Protein AF-A0A3N5RIK6-F1 (afdb_monomer)

Foldseek 3Di:
DPDPDVVVVVVVVVPDPPPVWQWQDFQALPFDQDPDDDFLPDEAEEEEEEEFECFDDDPLFAARRDQLRFDDDPQQPDPPAAQGDDLAPVSVVVLQVLLQVVCCVVVVNSYGYDYDYDDDYDYFDHHLLQLFDFQPDSQNLSVLVVQLRRLLVVCVVVPPDQLQAHQEYEYETEGAAPTTDDVPDPSGHRGHHWYKQWQVNSCVNVVNPCPSFGAYPVRGGIYTYHYSANWHWDADVPGIDIDGAGCSLSVNLSVVSSVNDHQQADNNRSHFDPAQADSNHSNQCCPVRNPDRDD

Mean predicted aligned error: 7.01 Å

pLDDT: mean 88.04, std 16.18, range [31.45, 98.94]

Radius of gyration: 19.86 Å; Cα contacts (8 Å, |Δi|>4): 606; chains: 1; bounding box: 64×64×49 Å

Sequence (295 aa):
MFKNFYLLFFACLLTGTLSAQSFIGKINPFPEKINNSFSANDTIKILSIMVNFQADRDGATFGDGKFGSIYTGANRTDNTILDPLPHNKAYFESHLEFVKNYFAKVSNNNVHIEYFVLPDTFSVSQTMRNYSPEPNSDDFTRTANFSKEAWTIAATMNPGFNFSDYDIFTIFHAGVGRDVSLPGSLGNERDLPSVYLSDRALKEILNNNITGLPVNRNGEYNSMIIPETESREVDVIGGRVLFELSINGLLVASVASHLGLPDLFNTETGLSAIGRFGLMDGQAIFAYGGTYPPE

Solvent-accessible surface area (backbone atoms only — not comparable to full-atom values): 16136 Å² total; per-residue (Å²): 145,87,84,75,74,71,67,60,69,64,59,64,71,75,67,77,78,71,74,77,54,39,22,63,44,48,50,53,80,61,77,58,89,64,86,74,83,79,53,71,81,49,67,46,27,36,39,32,43,43,40,25,29,34,73,58,77,55,90,43,38,53,34,33,20,40,67,71,45,57,53,60,82,68,56,56,76,36,81,83,54,75,88,42,70,71,70,44,72,70,47,54,50,52,48,50,50,47,43,29,52,49,41,26,57,66,48,72,64,35,38,42,57,47,75,46,69,56,83,73,70,50,65,48,94,49,38,50,55,73,29,16,41,60,63,97,50,91,55,52,50,36,44,52,50,44,52,29,51,50,40,39,50,52,49,66,77,39,76,87,65,70,61,46,79,22,65,41,39,35,38,36,27,33,18,34,38,43,39,63,56,55,96,86,65,85,73,67,57,21,30,40,53,38,32,30,38,42,42,64,36,48,35,63,64,46,71,63,62,59,76,48,51,58,43,21,68,85,74,43,42,51,39,36,37,40,42,71,32,57,44,44,71,42,85,49,98,93,48,76,45,75,47,65,33,45,51,50,14,57,52,45,35,37,54,38,41,75,74,35,51,64,76,46,30,41,78,90,76,22,44,59,67,60,32,56,75,39,46,46,8,43,40,2,23,43,20,83,37,4,74,54,43,51,117

Nearest PDB structures (foldseek):
  4yu6-assembly2_B  TM=5.708E-01  e=2.875E-07  Bacillus cereus biovar anthracis str. CI
  4yu6-assembly1_A  TM=5.367E-01  e=9.476E-08  Bacillus cereus biovar anthracis str. CI
  4yu5-assembly2_B  TM=5.645E-01  e=1.343E-06  Bacillus cereus biovar anthracis str. CI
  8jay-assembly1_C  TM=2.972E-01  e=3.808E+00  Thermoflavifilum thermophilum

Structure (mmCIF, N/CA/C/O backbone):
data_AF-A0A3N5RIK6-F1
#
_entry.id   AF-A0A3N5RIK6-F1
#
loop_
_atom_site.group_PDB
_atom_site.id
_atom_site.type_symbol
_atom_site.label_atom_id
_atom_site.label_alt_id
_atom_site.label_comp_id
_atom_site.label_asym_id
_atom_site.label_entity_id
_atom_site.label_seq_id
_atom_site.pdbx_PDB_ins_code
_atom_site.Cartn_x
_atom_site.Cartn_y
_atom_site.Cartn_z
_atom_site.occupancy
_atom_site.B_iso_or_equiv
_atom_site.auth_seq_id
_atom_site.auth_comp_id
_atom_site.auth_asym_id
_atom_site.auth_atom_id
_atom_site.pdbx_PDB_model_num
ATOM 1 N N . MET A 1 1 ? 41.699 -43.953 -10.909 1.00 45.12 1 MET A N 1
ATOM 2 C CA . MET A 1 1 ? 41.394 -43.477 -9.543 1.00 45.12 1 MET A CA 1
ATOM 3 C C . MET A 1 1 ? 41.292 -41.945 -9.503 1.00 45.12 1 MET A C 1
ATOM 5 O O . MET A 1 1 ? 41.953 -41.336 -8.691 1.00 45.12 1 MET A O 1
ATOM 9 N N . PHE A 1 2 ? 40.480 -41.312 -10.365 1.00 42.22 2 PHE A N 1
ATOM 10 C CA . PHE A 1 2 ? 40.240 -39.852 -10.350 1.00 42.22 2 PHE A CA 1
ATOM 11 C C . PHE A 1 2 ? 38.928 -39.526 -11.089 1.00 42.22 2 PHE A C 1
ATOM 13 O O . PHE A 1 2 ? 38.942 -38.957 -12.174 1.00 42.22 2 PHE A O 1
ATOM 20 N N . LYS A 1 3 ? 37.779 -39.970 -10.560 1.00 43.72 3 LYS A N 1
ATOM 21 C CA . LYS A 1 3 ? 36.459 -39.696 -11.175 1.00 43.72 3 LYS A CA 1
ATOM 22 C C . LYS A 1 3 ? 35.433 -39.024 -10.255 1.00 43.72 3 LYS A C 1
ATOM 24 O O . LYS A 1 3 ? 34.337 -38.740 -10.711 1.00 43.72 3 LYS A O 1
ATOM 29 N N . ASN A 1 4 ? 35.804 -38.685 -9.015 1.00 47.00 4 ASN A N 1
ATOM 30 C CA . ASN A 1 4 ? 34.857 -38.179 -8.009 1.00 47.00 4 ASN A CA 1
ATOM 31 C C . ASN A 1 4 ? 35.180 -36.773 -7.465 1.00 47.00 4 ASN A C 1
ATOM 33 O O . ASN A 1 4 ? 34.658 -36.409 -6.421 1.00 47.00 4 ASN A O 1
ATOM 37 N N . PHE A 1 5 ? 36.015 -35.970 -8.138 1.00 44.44 5 PHE A N 1
ATOM 38 C CA . PHE A 1 5 ? 36.377 -34.634 -7.626 1.00 44.44 5 PHE A CA 1
ATOM 39 C C . PHE A 1 5 ? 35.614 -33.460 -8.265 1.00 44.44 5 PHE A C 1
ATOM 41 O O . PHE A 1 5 ? 35.623 -32.364 -7.720 1.00 44.44 5 PHE A O 1
ATOM 48 N N . TYR A 1 6 ? 34.892 -33.681 -9.370 1.00 42.53 6 TYR A N 1
ATOM 49 C CA . TYR A 1 6 ? 34.128 -32.614 -10.038 1.00 42.53 6 TYR A CA 1
ATOM 50 C C . TYR A 1 6 ? 32.676 -32.485 -9.558 1.00 42.53 6 TYR A C 1
ATOM 52 O O . TYR A 1 6 ? 32.047 -31.462 -9.805 1.00 42.53 6 TYR A O 1
ATOM 60 N N . LEU A 1 7 ? 32.151 -33.473 -8.822 1.00 39.34 7 LEU A N 1
ATOM 61 C CA . LEU A 1 7 ? 30.777 -33.416 -8.310 1.00 39.34 7 LEU A CA 1
ATOM 62 C C . LEU A 1 7 ? 30.639 -32.581 -7.023 1.00 39.34 7 LEU A C 1
ATOM 64 O O . LEU A 1 7 ? 29.542 -32.136 -6.709 1.00 39.34 7 LEU A O 1
ATOM 68 N N . LEU A 1 8 ? 31.738 -32.325 -6.300 1.00 38.72 8 LEU A N 1
ATOM 69 C CA . LEU A 1 8 ? 31.703 -31.497 -5.087 1.00 38.72 8 LEU A CA 1
ATOM 70 C C . LEU A 1 8 ? 31.767 -29.989 -5.371 1.00 38.72 8 LEU A C 1
ATOM 72 O O . LEU A 1 8 ? 31.332 -29.205 -4.537 1.00 38.72 8 LEU A O 1
ATOM 76 N N . PHE A 1 9 ? 32.259 -29.568 -6.541 1.00 36.16 9 PHE A N 1
ATOM 77 C CA . PHE A 1 9 ? 32.340 -28.139 -6.871 1.00 36.16 9 PHE A CA 1
ATOM 78 C C . PHE A 1 9 ? 31.002 -27.568 -7.374 1.00 36.16 9 PHE A C 1
ATOM 80 O O . PHE A 1 9 ? 30.770 -26.369 -7.276 1.00 36.16 9 PHE A O 1
ATOM 87 N N . PHE A 1 10 ? 30.090 -28.427 -7.846 1.00 36.31 10 PHE A N 1
ATOM 88 C CA . PHE A 1 10 ? 28.733 -28.033 -8.248 1.00 36.31 10 PHE A CA 1
ATOM 89 C C . PHE A 1 10 ? 27.704 -28.116 -7.107 1.00 36.31 10 PHE A C 1
ATOM 91 O O . PHE A 1 10 ? 26.664 -27.469 -7.175 1.00 36.31 10 PHE A O 1
ATOM 98 N N . ALA A 1 11 ? 28.000 -28.859 -6.035 1.00 32.75 11 ALA A N 1
ATOM 99 C CA . ALA A 1 11 ? 27.116 -28.973 -4.873 1.00 32.75 11 ALA A CA 1
ATOM 100 C C . ALA A 1 11 ? 27.236 -27.789 -3.889 1.00 32.75 11 ALA A C 1
ATOM 102 O O . ALA A 1 11 ? 26.309 -27.548 -3.124 1.00 32.75 11 ALA A O 1
ATOM 103 N N . CYS A 1 12 ? 28.325 -27.011 -3.942 1.00 31.45 12 CYS A N 1
ATOM 104 C CA . CYS A 1 12 ? 28.520 -25.826 -3.091 1.00 31.45 12 CYS A CA 1
ATOM 105 C C . CYS A 1 12 ? 27.964 -24.515 -3.678 1.00 31.45 12 CYS A C 1
ATOM 107 O O . CYS A 1 12 ? 28.045 -23.485 -3.019 1.00 31.45 12 CYS A O 1
ATOM 109 N N . LEU A 1 13 ? 27.392 -24.531 -4.889 1.00 35.34 13 LEU A N 1
ATOM 110 C CA . LEU A 1 13 ? 26.741 -23.356 -5.497 1.00 35.34 13 LEU A CA 1
ATOM 111 C C . LEU A 1 13 ? 25.207 -23.385 -5.388 1.00 35.34 13 LEU A C 1
ATOM 113 O O . LEU A 1 13 ? 24.550 -22.429 -5.783 1.00 35.34 13 LEU A O 1
ATOM 117 N N . LEU A 1 14 ? 24.632 -24.456 -4.828 1.00 34.00 14 LEU A N 1
ATOM 118 C CA . LEU A 1 14 ? 23.184 -24.597 -4.604 1.00 34.00 14 LEU A CA 1
ATOM 119 C C . LEU A 1 14 ? 22.768 -24.340 -3.146 1.00 34.00 14 LEU A C 1
ATOM 121 O O . LEU A 1 14 ? 21.593 -24.437 -2.806 1.00 34.00 14 LEU A O 1
ATOM 125 N N . THR A 1 15 ? 23.714 -23.963 -2.287 1.00 36.84 15 THR A N 1
ATOM 126 C CA . THR A 1 15 ? 23.457 -23.531 -0.911 1.00 36.84 15 THR A CA 1
ATOM 127 C C . THR A 1 15 ? 23.931 -22.094 -0.750 1.00 36.84 15 THR A C 1
ATOM 129 O O . THR A 1 15 ? 25.094 -21.853 -0.438 1.00 36.84 15 THR A O 1
ATOM 132 N N . GLY A 1 16 ? 23.030 -21.138 -0.980 1.00 36.50 16 GLY A N 1
ATOM 133 C CA . GLY A 1 16 ? 23.278 -19.732 -0.664 1.00 36.50 16 GLY A CA 1
ATOM 134 C C . GLY A 1 16 ? 23.389 -18.800 -1.865 1.00 36.50 16 GLY A C 1
ATOM 135 O O . GLY A 1 16 ? 24.365 -18.074 -1.992 1.00 36.50 16 GLY A O 1
ATOM 136 N N . THR A 1 17 ? 22.343 -18.714 -2.680 1.00 35.59 17 THR A N 1
ATOM 137 C CA . THR A 1 17 ? 21.939 -17.406 -3.210 1.00 35.59 17 THR A CA 1
ATOM 138 C C . THR A 1 17 ? 20.635 -17.008 -2.536 1.00 35.59 17 THR A C 1
ATOM 140 O O . THR A 1 17 ? 19.587 -16.845 -3.148 1.00 35.59 17 THR A O 1
ATOM 143 N N . LEU A 1 18 ? 20.719 -16.822 -1.215 1.00 39.03 18 LEU A N 1
ATOM 144 C CA . LEU A 1 18 ? 19.950 -15.754 -0.599 1.00 39.03 18 LEU A CA 1
ATOM 145 C C . LEU A 1 18 ? 20.463 -14.482 -1.280 1.00 39.03 18 LEU A C 1
ATOM 147 O O . LEU A 1 18 ? 21.456 -13.907 -0.841 1.00 39.03 18 LEU A O 1
ATOM 151 N N . SER A 1 19 ? 19.857 -14.063 -2.391 1.00 40.88 19 SER A N 1
ATOM 152 C CA . SER A 1 19 ? 19.831 -12.635 -2.673 1.00 40.88 19 SER A CA 1
ATOM 153 C C . SER A 1 19 ? 19.200 -12.043 -1.423 1.00 40.88 19 SER A C 1
ATOM 155 O O . SER A 1 19 ? 18.004 -12.222 -1.196 1.00 40.88 19 SER A O 1
ATOM 157 N N . ALA A 1 20 ? 20.036 -11.515 -0.528 1.00 44.84 20 ALA A N 1
ATOM 158 C CA . ALA A 1 20 ? 19.597 -10.823 0.663 1.00 44.84 20 ALA A CA 1
ATOM 159 C C . ALA A 1 20 ? 18.844 -9.603 0.149 1.00 44.84 20 ALA A C 1
ATOM 161 O O . ALA A 1 20 ? 19.433 -8.567 -0.138 1.00 44.84 20 ALA A O 1
ATOM 162 N N . GLN A 1 21 ? 17.552 -9.790 -0.089 1.00 52.94 21 GLN A N 1
ATOM 163 C CA . GLN A 1 21 ? 16.645 -8.722 -0.418 1.00 52.94 21 GLN A CA 1
ATOM 164 C C . GLN A 1 21 ? 16.537 -7.924 0.873 1.00 52.94 21 GLN A C 1
ATOM 166 O O . GLN A 1 21 ? 15.871 -8.333 1.824 1.00 52.94 21 GLN A O 1
ATOM 171 N N . SER A 1 22 ? 17.350 -6.877 0.973 1.00 60.09 22 SER A N 1
ATOM 172 C CA . SER A 1 22 ? 17.259 -5.940 2.076 1.00 60.09 22 SER A CA 1
ATOM 173 C C . SER A 1 22 ? 15.971 -5.162 1.880 1.00 60.09 22 SER A C 1
ATOM 175 O O . SER A 1 22 ? 15.758 -4.557 0.823 1.00 60.09 22 SER A O 1
ATOM 177 N N . PHE A 1 23 ? 15.113 -5.217 2.888 1.00 75.00 23 PHE A N 1
ATOM 178 C CA . PHE A 1 23 ? 13.969 -4.333 2.975 1.00 75.00 23 PHE A CA 1
ATOM 179 C C . PHE A 1 23 ? 14.487 -2.908 3.164 1.00 75.00 23 PHE A C 1
ATOM 181 O O . PHE A 1 23 ? 15.347 -2.687 4.011 1.00 75.00 23 PHE A O 1
ATOM 188 N N . ILE A 1 24 ? 14.036 -1.966 2.341 1.00 71.44 24 ILE A N 1
ATOM 189 C CA . ILE A 1 24 ? 14.507 -0.569 2.379 1.00 71.44 24 ILE A CA 1
ATOM 190 C C . ILE A 1 24 ? 13.528 0.315 3.171 1.00 71.44 24 ILE A C 1
ATOM 192 O O . ILE A 1 24 ? 13.911 1.368 3.678 1.00 71.44 24 ILE A O 1
ATOM 196 N N . GLY A 1 25 ? 12.267 -0.104 3.292 1.00 68.38 25 GLY A N 1
ATOM 197 C CA . GLY A 1 25 ? 11.205 0.710 3.875 1.00 68.38 25 GLY A CA 1
ATOM 198 C C . GLY A 1 25 ? 11.270 0.868 5.398 1.00 68.38 25 GLY A C 1
ATOM 199 O O . GLY A 1 25 ? 11.922 0.115 6.121 1.00 68.38 25 GLY A O 1
ATOM 200 N N . LYS A 1 26 ? 10.508 1.845 5.893 1.00 76.50 26 LYS A N 1
ATOM 201 C CA . LYS A 1 26 ? 10.050 1.924 7.285 1.00 76.50 26 LYS A CA 1
ATOM 202 C C . LYS A 1 26 ? 8.538 1.756 7.245 1.00 76.50 26 LYS A C 1
ATOM 204 O O . LYS A 1 26 ? 7.852 2.709 6.880 1.00 76.50 26 LYS A O 1
ATOM 209 N N . ILE A 1 27 ? 8.030 0.563 7.573 1.00 79.00 27 ILE A N 1
ATOM 210 C CA . ILE A 1 27 ? 6.577 0.328 7.551 1.00 79.00 27 ILE A CA 1
ATOM 211 C C . ILE A 1 27 ? 5.907 1.270 8.541 1.00 79.00 27 ILE A C 1
ATOM 213 O O . ILE A 1 27 ? 4.926 1.913 8.187 1.00 79.00 27 ILE A O 1
ATOM 217 N N . ASN A 1 28 ? 6.466 1.423 9.742 1.00 80.94 28 ASN A N 1
ATOM 218 C CA . ASN A 1 28 ? 5.976 2.384 10.718 1.00 80.94 28 ASN A CA 1
ATOM 219 C C . ASN A 1 28 ? 7.071 3.409 11.062 1.00 80.94 28 ASN A C 1
ATOM 221 O O . ASN A 1 28 ? 7.888 3.156 11.946 1.00 80.94 28 ASN A O 1
ATOM 225 N N . PRO A 1 29 ? 7.115 4.576 10.389 1.00 77.44 29 PRO A N 1
ATOM 226 C CA . PRO A 1 29 ? 8.187 5.551 10.577 1.00 77.44 29 PRO A CA 1
ATOM 227 C C . PRO A 1 29 ? 8.166 6.213 11.961 1.00 77.44 29 PRO A C 1
ATOM 229 O O . PRO A 1 29 ? 9.187 6.746 12.388 1.00 77.44 29 PRO A O 1
ATOM 232 N N . PHE A 1 30 ? 7.033 6.158 12.670 1.00 78.88 30 PHE A N 1
ATOM 233 C CA . PHE A 1 30 ? 6.863 6.715 14.015 1.00 78.88 30 PHE A CA 1
ATOM 234 C C . PHE A 1 30 ? 6.188 5.669 14.914 1.00 78.88 30 PHE A C 1
ATOM 236 O O . PHE A 1 30 ? 4.998 5.800 15.227 1.00 78.88 30 PHE A O 1
ATOM 243 N N . PRO A 1 31 ? 6.915 4.602 15.306 1.00 76.25 31 PRO A N 1
ATOM 244 C CA . PRO A 1 31 ? 6.336 3.522 16.082 1.00 76.25 31 PRO A CA 1
ATOM 245 C C . PRO A 1 31 ? 5.949 4.023 17.469 1.00 76.25 31 PRO A C 1
ATOM 247 O O . PRO A 1 31 ? 6.741 4.642 18.182 1.00 76.25 31 PRO A O 1
ATOM 250 N N . GLU A 1 32 ? 4.721 3.717 17.868 1.00 69.56 32 GLU A N 1
ATOM 251 C CA . GLU A 1 32 ? 4.203 4.060 19.181 1.00 69.56 32 GLU A CA 1
ATOM 252 C C . GLU A 1 32 ? 3.850 2.807 19.959 1.00 69.56 32 GLU A C 1
ATOM 254 O O . GLU A 1 32 ? 3.345 1.825 19.415 1.00 69.56 32 GLU A O 1
ATOM 259 N N . LYS A 1 33 ? 4.072 2.860 21.272 1.00 63.59 33 LYS A N 1
ATOM 260 C CA . LYS A 1 33 ? 3.551 1.833 22.160 1.00 63.59 33 LYS A CA 1
ATOM 261 C C . LYS A 1 33 ? 2.057 2.076 22.346 1.00 63.59 33 LYS A C 1
ATOM 263 O O . LYS A 1 33 ? 1.656 2.896 23.170 1.00 63.59 33 LYS A O 1
ATOM 268 N N . ILE A 1 34 ? 1.249 1.360 21.579 1.00 64.38 34 ILE A N 1
ATOM 269 C CA . ILE A 1 34 ? -0.205 1.421 21.693 1.00 64.38 34 ILE A CA 1
ATOM 270 C C . ILE A 1 34 ? -0.618 0.662 22.964 1.00 64.38 34 ILE A C 1
ATOM 272 O O . ILE A 1 34 ? -0.340 -0.525 23.111 1.00 64.38 34 ILE A O 1
ATOM 276 N N . ASN A 1 35 ? -1.267 1.355 23.905 1.00 55.44 35 ASN A N 1
ATOM 277 C CA . ASN A 1 35 ? -1.851 0.753 25.115 1.00 55.44 35 ASN A CA 1
ATOM 278 C C . ASN A 1 35 ? -3.352 0.457 24.924 1.00 55.44 35 ASN A C 1
ATOM 280 O O . ASN A 1 35 ? -4.128 0.549 25.875 1.00 55.44 35 ASN A O 1
ATOM 284 N N . ASN A 1 36 ? -3.778 0.148 23.698 1.00 57.19 36 ASN A N 1
ATOM 285 C CA . ASN A 1 36 ? -5.174 -0.167 23.417 1.00 57.19 36 ASN A CA 1
ATOM 286 C C . ASN A 1 36 ? -5.444 -1.614 23.824 1.00 57.19 36 ASN A C 1
ATOM 288 O O . ASN A 1 36 ? -4.792 -2.546 23.355 1.00 57.19 36 ASN A O 1
ATOM 292 N N . SER A 1 37 ? -6.418 -1.808 24.709 1.00 52.28 37 SER A N 1
ATOM 293 C CA . SER A 1 37 ? -6.987 -3.125 24.957 1.00 52.28 37 SER A CA 1
ATOM 294 C C . SER A 1 37 ? -7.974 -3.435 23.835 1.00 52.28 37 SER A C 1
ATOM 296 O O . SER A 1 37 ? -9.136 -3.041 23.925 1.00 52.28 37 SER A O 1
ATOM 298 N N . PHE A 1 38 ? -7.523 -4.111 22.780 1.00 57.69 38 PHE A N 1
ATOM 299 C CA . PHE A 1 38 ? -8.449 -4.712 21.821 1.00 57.69 38 PHE A CA 1
ATOM 300 C C . PHE A 1 38 ? -9.242 -5.807 22.541 1.00 57.69 38 PHE A C 1
ATOM 302 O O . PHE A 1 38 ? -8.668 -6.702 23.170 1.00 57.69 38 PHE A O 1
ATOM 309 N N . SER A 1 39 ? -10.566 -5.707 22.511 1.00 53.56 39 SER A N 1
ATOM 310 C CA . SER A 1 39 ? -11.449 -6.751 23.018 1.00 53.56 39 SER A CA 1
ATOM 311 C C . SER A 1 39 ? -11.461 -7.923 22.037 1.00 53.56 39 SER A C 1
ATOM 313 O O . SER A 1 39 ? -11.372 -7.727 20.829 1.00 53.56 39 SER A O 1
ATOM 315 N N . ALA A 1 40 ? -11.655 -9.149 22.531 1.00 50.81 40 ALA A N 1
ATOM 316 C CA . ALA A 1 40 ? -11.757 -10.357 21.698 1.00 50.81 40 ALA A CA 1
ATOM 317 C C . ALA A 1 40 ? -12.927 -10.335 20.682 1.00 50.81 40 ALA A C 1
ATOM 319 O O . ALA A 1 40 ? -13.039 -11.229 19.850 1.00 50.81 40 ALA A O 1
ATOM 320 N N . ASN A 1 41 ? -13.800 -9.322 20.755 1.00 54.72 41 ASN A N 1
ATOM 321 C CA . ASN A 1 41 ? -14.926 -9.105 19.846 1.00 54.72 41 ASN A CA 1
ATOM 322 C C . ASN A 1 41 ? -14.750 -7.881 18.926 1.00 54.72 41 ASN A C 1
ATOM 324 O O . ASN A 1 41 ? -15.690 -7.535 18.208 1.00 54.72 41 ASN A O 1
ATOM 328 N N . ASP A 1 42 ? -13.599 -7.203 18.942 1.00 73.75 42 ASP A N 1
ATOM 329 C CA . ASP A 1 42 ? -13.405 -6.019 18.106 1.00 73.75 42 ASP A CA 1
ATOM 330 C C . ASP A 1 42 ? -13.146 -6.428 16.650 1.00 73.75 42 ASP A C 1
ATOM 332 O O . ASP A 1 42 ? -12.210 -7.156 16.319 1.00 73.75 42 ASP A O 1
ATOM 336 N N . THR A 1 43 ? -14.029 -5.966 15.765 1.00 92.56 43 THR A N 1
ATOM 337 C CA . THR A 1 43 ? -13.865 -6.081 14.313 1.00 92.56 43 THR A CA 1
ATOM 338 C C . THR A 1 43 ? -13.138 -4.849 13.807 1.00 92.56 43 THR A C 1
ATOM 340 O O . THR A 1 43 ? -13.647 -3.744 13.992 1.00 92.56 43 THR A O 1
ATOM 343 N N . ILE A 1 44 ? -11.996 -5.038 13.153 1.00 95.62 44 ILE A N 1
ATOM 344 C CA . ILE A 1 44 ? -11.226 -3.984 12.493 1.00 95.62 44 ILE A CA 1
ATOM 345 C C . ILE A 1 44 ? -11.782 -3.799 11.085 1.00 95.62 44 ILE A C 1
ATOM 347 O O . ILE A 1 44 ? -11.885 -4.753 10.313 1.00 95.62 44 ILE A O 1
ATOM 351 N N . LYS A 1 45 ? -12.139 -2.567 10.744 1.00 97.94 45 LYS A N 1
ATOM 352 C CA . LYS A 1 45 ? -12.750 -2.191 9.472 1.00 97.94 45 LYS A CA 1
ATOM 353 C C . LYS A 1 45 ? -11.751 -1.423 8.620 1.00 97.94 45 LYS A C 1
ATOM 355 O O . LYS A 1 45 ? -11.336 -0.323 8.978 1.00 97.94 45 LYS A O 1
ATOM 360 N N . ILE A 1 46 ? -11.393 -1.984 7.472 1.00 98.75 46 ILE A N 1
ATOM 361 C CA . ILE A 1 46 ? -10.456 -1.385 6.518 1.00 98.75 46 ILE A CA 1
ATOM 362 C C . ILE A 1 46 ? -11.242 -0.716 5.387 1.00 98.75 46 ILE A C 1
ATOM 364 O O . ILE A 1 46 ? -11.975 -1.381 4.655 1.00 98.75 46 ILE A O 1
ATOM 368 N N . LEU A 1 47 ? -11.072 0.591 5.206 1.00 98.81 47 LEU A N 1
ATOM 369 C CA . LEU A 1 47 ? -11.545 1.313 4.024 1.00 98.81 47 LEU A CA 1
ATOM 370 C C . LEU A 1 47 ? -10.392 1.482 3.048 1.00 98.81 47 LEU A C 1
ATOM 372 O O . LEU A 1 47 ? -9.324 1.922 3.457 1.00 98.81 47 LEU A O 1
ATOM 376 N N . SER A 1 48 ? -10.605 1.199 1.767 1.00 98.88 48 SER A N 1
ATOM 377 C CA . SER A 1 48 ? -9.567 1.348 0.746 1.00 98.88 48 SER A CA 1
ATOM 378 C C . SER A 1 48 ? -10.007 2.213 -0.430 1.00 98.88 48 SER A C 1
ATOM 380 O O . SER A 1 48 ? -11.167 2.169 -0.840 1.00 98.88 48 SER A O 1
ATOM 382 N N . ILE A 1 49 ? -9.061 2.953 -1.004 1.00 98.88 49 ILE A N 1
ATOM 383 C CA . ILE A 1 49 ? -9.199 3.701 -2.263 1.00 98.88 49 ILE A CA 1
ATOM 384 C C . ILE A 1 49 ? -8.097 3.302 -3.245 1.00 98.88 49 ILE A C 1
ATOM 386 O O . ILE A 1 49 ? -7.029 2.856 -2.832 1.00 98.88 49 ILE A O 1
ATOM 390 N N . MET A 1 50 ? -8.354 3.483 -4.542 1.00 98.81 50 MET A N 1
ATOM 391 C CA . MET A 1 50 ? -7.398 3.210 -5.619 1.00 98.81 50 MET A CA 1
ATOM 392 C C . MET A 1 50 ? -6.996 4.515 -6.315 1.00 98.81 50 MET A C 1
ATOM 394 O O . MET A 1 50 ? -7.833 5.215 -6.894 1.00 98.81 50 MET A O 1
ATOM 398 N N . VAL A 1 51 ? -5.705 4.837 -6.281 1.00 98.88 51 VAL A N 1
ATOM 399 C CA . VAL A 1 51 ? -5.172 6.141 -6.683 1.00 98.88 51 VAL A CA 1
ATOM 400 C C . VAL A 1 51 ? -4.123 6.013 -7.782 1.00 98.88 51 VAL A C 1
ATOM 402 O O . VAL A 1 51 ? -3.102 5.354 -7.640 1.00 98.88 51 VAL A O 1
ATOM 405 N N . ASN A 1 52 ? -4.357 6.711 -8.884 1.00 98.81 52 ASN A N 1
ATOM 406 C CA . ASN A 1 52 ? -3.369 6.950 -9.925 1.00 98.81 52 ASN A CA 1
ATOM 407 C C . ASN A 1 52 ? -2.613 8.259 -9.662 1.00 98.81 52 ASN A C 1
ATOM 409 O O . ASN A 1 52 ? -3.095 9.156 -8.970 1.00 98.81 52 ASN A O 1
ATOM 413 N N . PHE A 1 53 ? -1.484 8.429 -10.334 1.00 98.81 53 PHE A N 1
ATOM 414 C CA . PHE A 1 53 ? -0.735 9.682 -10.400 1.00 98.81 53 PHE A CA 1
ATOM 415 C C . PHE A 1 53 ? -0.995 10.407 -11.722 1.00 98.81 53 PHE A C 1
ATOM 417 O O . PHE A 1 53 ? -1.627 9.865 -12.638 1.00 98.81 53 PHE A O 1
ATOM 424 N N . GLN A 1 54 ? -0.510 11.643 -11.857 1.00 98.38 54 GLN A N 1
ATOM 425 C CA . GLN A 1 54 ? -0.343 12.219 -13.193 1.00 98.38 54 GLN A CA 1
ATOM 426 C C . GLN A 1 54 ? 0.640 11.373 -13.994 1.00 98.38 54 GLN A C 1
ATOM 428 O O . GLN A 1 54 ? 1.660 10.946 -13.457 1.00 98.38 54 GLN A O 1
ATOM 433 N N . ALA A 1 55 ? 0.301 11.125 -15.260 1.00 97.88 55 ALA A N 1
ATO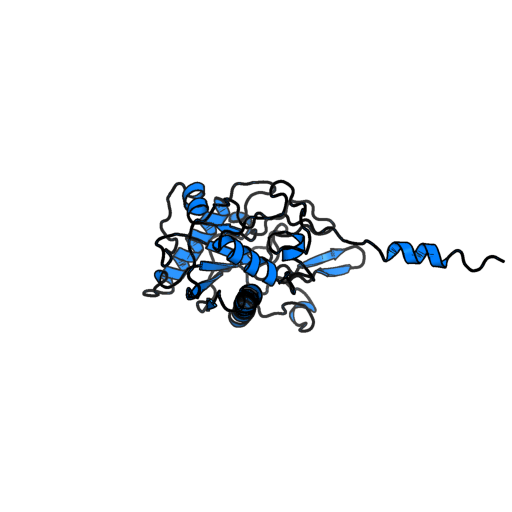M 434 C CA . ALA A 1 55 ? 1.092 10.224 -16.076 1.00 97.88 55 ALA A CA 1
ATOM 435 C C . ALA A 1 55 ? 2.431 10.851 -16.468 1.00 97.88 55 ALA A C 1
ATOM 437 O O . ALA A 1 55 ? 2.473 12.016 -16.875 1.00 97.88 55 ALA A O 1
ATOM 438 N N . ASP A 1 56 ? 3.504 10.073 -16.401 1.00 97.06 56 ASP A N 1
ATOM 439 C CA . ASP A 1 56 ? 4.825 10.481 -16.862 1.00 97.06 56 ASP A CA 1
ATOM 440 C C . ASP A 1 56 ? 5.619 9.298 -17.446 1.00 97.06 56 ASP A C 1
ATOM 442 O O . ASP A 1 56 ? 5.062 8.271 -17.834 1.00 97.06 56 ASP A O 1
ATOM 446 N N . ARG A 1 57 ? 6.919 9.508 -17.655 1.00 94.62 57 ARG A N 1
ATOM 447 C CA . ARG A 1 57 ? 7.872 8.493 -18.125 1.00 94.62 57 ARG A CA 1
ATOM 448 C C . ARG A 1 57 ? 9.179 8.618 -17.350 1.00 94.62 57 ARG A C 1
ATOM 450 O O . ARG A 1 57 ? 10.258 8.574 -17.947 1.00 94.62 57 ARG A O 1
ATOM 457 N N . ASP A 1 58 ? 9.085 8.920 -16.058 1.00 92.50 58 ASP A N 1
ATOM 458 C CA . ASP A 1 58 ? 10.270 9.113 -15.231 1.00 92.50 58 ASP A CA 1
ATOM 459 C C . ASP A 1 58 ? 10.973 7.768 -15.019 1.00 92.50 58 ASP A C 1
ATOM 461 O O . ASP A 1 58 ? 10.401 6.831 -14.477 1.00 92.50 58 ASP A O 1
ATOM 465 N N . GLY A 1 59 ? 12.229 7.665 -15.459 1.00 90.81 59 GLY A N 1
ATOM 466 C CA . GLY A 1 59 ? 13.012 6.433 -15.335 1.00 90.81 59 GLY A CA 1
ATOM 467 C C . GLY A 1 59 ? 13.409 6.082 -13.898 1.00 90.81 59 GLY A C 1
ATOM 468 O O . GLY A 1 59 ? 14.020 5.039 -13.692 1.00 90.81 59 GLY A O 1
ATOM 469 N N . ALA A 1 60 ? 13.117 6.948 -12.924 1.00 92.06 60 ALA A N 1
ATOM 470 C CA . ALA A 1 60 ? 13.298 6.664 -11.506 1.00 92.06 60 ALA A CA 1
ATOM 471 C C . ALA A 1 60 ? 12.041 6.079 -10.837 1.00 92.06 60 ALA A C 1
ATOM 473 O O . ALA A 1 60 ? 12.099 5.792 -9.647 1.00 92.06 60 ALA A O 1
ATOM 474 N N . THR A 1 61 ? 10.926 5.923 -11.554 1.00 94.12 61 THR A N 1
ATOM 475 C CA . THR A 1 61 ? 9.691 5.287 -11.060 1.00 94.12 61 THR A CA 1
ATOM 476 C C . THR A 1 61 ? 9.259 4.157 -11.990 1.00 94.12 61 THR A C 1
ATOM 478 O O . THR A 1 61 ? 9.514 4.209 -13.193 1.00 94.12 61 THR A O 1
ATOM 481 N N . PHE A 1 62 ? 8.572 3.151 -11.459 1.00 93.06 62 PHE A N 1
ATOM 482 C CA . PHE A 1 62 ? 8.012 2.047 -12.233 1.00 93.06 62 PHE A CA 1
ATOM 483 C C . PHE A 1 62 ? 6.565 2.307 -12.660 1.00 93.06 62 PHE A C 1
ATOM 485 O O . PHE A 1 62 ? 5.708 2.705 -11.869 1.00 93.06 62 PHE A O 1
ATOM 492 N N . GLY A 1 63 ? 6.286 1.997 -13.928 1.00 94.06 63 GLY A N 1
ATOM 493 C CA . GLY A 1 63 ? 5.011 2.299 -14.574 1.00 94.06 63 GLY A CA 1
ATOM 494 C C . GLY A 1 63 ? 4.949 3.737 -15.090 1.00 94.06 63 GLY A C 1
ATOM 495 O O . GLY A 1 63 ? 5.936 4.469 -15.081 1.00 94.06 63 GLY A O 1
ATOM 496 N N . ASP A 1 64 ? 3.778 4.136 -15.577 1.00 96.88 64 ASP A N 1
ATOM 497 C CA . ASP A 1 64 ? 3.518 5.498 -16.064 1.00 96.88 64 ASP A CA 1
ATOM 498 C C . ASP A 1 64 ? 2.644 6.307 -15.098 1.00 96.88 64 ASP A C 1
ATOM 500 O O . ASP A 1 64 ? 2.106 7.344 -15.471 1.00 96.88 64 ASP A O 1
ATOM 504 N N . GLY A 1 65 ? 2.460 5.819 -13.868 1.00 97.56 65 GLY A N 1
ATOM 505 C CA . GLY A 1 65 ? 1.567 6.406 -12.873 1.00 97.56 65 GLY A CA 1
ATOM 506 C C . GLY A 1 65 ? 0.103 5.968 -12.988 1.00 97.56 65 GLY A C 1
ATOM 507 O O . GLY A 1 65 ? -0.722 6.477 -12.225 1.00 97.56 65 GLY A O 1
ATOM 508 N N . LYS A 1 66 ? -0.249 5.049 -13.901 1.00 98.00 66 LYS A N 1
ATOM 509 C CA . LYS A 1 66 ? -1.587 4.434 -13.995 1.00 98.00 66 LYS A CA 1
ATOM 510 C C . LYS A 1 66 ? -1.583 2.951 -13.622 1.00 98.00 66 LYS A C 1
ATOM 512 O O . LYS A 1 66 ? -0.623 2.247 -13.930 1.00 98.00 66 LYS A O 1
ATOM 517 N N . PHE A 1 67 ? -2.666 2.472 -13.002 1.00 97.88 67 PHE A N 1
ATOM 518 C CA . PHE A 1 67 ? -2.828 1.045 -12.702 1.00 97.88 67 PHE A CA 1
ATOM 519 C C . PHE A 1 67 ? -2.704 0.199 -13.973 1.00 97.88 67 PHE A C 1
ATOM 521 O O . PHE A 1 67 ? -3.240 0.545 -15.032 1.00 97.88 67 PHE A O 1
ATOM 528 N N . GLY A 1 68 ? -2.008 -0.926 -13.862 1.00 94.44 68 GLY A N 1
ATOM 529 C CA . GLY A 1 68 ? -1.769 -1.869 -14.948 1.00 94.44 68 GLY A CA 1
ATOM 530 C C . GLY A 1 68 ? -0.727 -1.435 -15.980 1.00 94.44 68 GLY A C 1
ATOM 531 O O . GLY A 1 68 ? -0.644 -2.042 -17.053 1.00 94.44 68 GLY A O 1
ATOM 532 N N . SER A 1 69 ? 0.069 -0.407 -15.675 1.00 95.00 69 SER A N 1
ATOM 533 C CA . SER A 1 69 ? 1.183 0.057 -16.519 1.00 95.00 69 SER A CA 1
ATOM 534 C C . SER A 1 69 ? 2.527 -0.628 -16.220 1.00 95.00 69 SER A C 1
ATOM 536 O O . SER A 1 69 ? 3.493 -0.422 -16.951 1.00 95.00 69 SER A O 1
ATOM 538 N N . ILE A 1 70 ? 2.582 -1.463 -15.179 1.00 93.81 70 ILE A N 1
ATOM 539 C CA . ILE A 1 70 ? 3.795 -2.109 -14.640 1.00 93.81 70 ILE A CA 1
ATOM 540 C C . ILE A 1 70 ? 4.399 -3.225 -15.508 1.00 93.81 70 ILE A C 1
ATOM 542 O O . ILE A 1 70 ? 5.602 -3.464 -15.439 1.00 93.81 70 ILE A O 1
ATOM 546 N N . TYR A 1 71 ? 3.592 -3.915 -16.320 1.00 94.31 71 TYR A N 1
ATOM 547 C CA . TYR A 1 71 ? 4.040 -5.051 -17.131 1.00 94.31 71 TYR A CA 1
ATOM 548 C C . TYR A 1 71 ? 4.125 -4.680 -18.610 1.00 94.31 71 TYR A C 1
ATOM 550 O O . TYR A 1 71 ? 3.310 -3.912 -19.135 1.00 94.31 71 TYR A O 1
ATOM 558 N N . THR A 1 72 ? 5.082 -5.274 -19.321 1.00 91.19 72 THR A N 1
ATOM 559 C CA . THR A 1 72 ? 5.284 -5.080 -20.759 1.00 91.19 72 THR A CA 1
ATOM 560 C C . THR A 1 72 ? 5.279 -6.412 -21.513 1.00 91.19 72 THR A C 1
ATOM 562 O O . THR A 1 72 ? 5.333 -7.494 -20.933 1.00 91.19 72 THR A O 1
ATOM 565 N N . GLY A 1 73 ? 5.140 -6.355 -22.842 1.00 91.75 73 GLY A N 1
ATOM 566 C CA . GLY A 1 73 ? 5.211 -7.547 -23.694 1.00 91.75 73 GLY A CA 1
ATOM 567 C C . GLY A 1 73 ? 4.250 -8.669 -23.277 1.00 91.75 73 GLY A C 1
ATOM 568 O O . GLY A 1 73 ? 3.055 -8.432 -23.103 1.00 91.75 73 GLY A O 1
ATOM 569 N N . ALA A 1 74 ? 4.786 -9.888 -23.146 1.00 90.12 74 ALA A N 1
ATOM 570 C CA . ALA A 1 74 ? 4.018 -11.093 -22.831 1.00 90.12 74 ALA A CA 1
ATOM 571 C C . ALA A 1 74 ? 3.403 -11.075 -21.419 1.00 90.12 74 ALA A C 1
ATOM 573 O O . ALA A 1 74 ? 2.283 -11.557 -21.249 1.00 90.12 74 ALA A O 1
ATOM 574 N N . ASN A 1 75 ? 4.067 -10.441 -20.445 1.00 92.62 75 ASN A N 1
ATOM 575 C CA . ASN A 1 75 ? 3.610 -10.389 -19.052 1.00 92.62 75 ASN A CA 1
ATOM 576 C C . ASN A 1 75 ? 2.290 -9.619 -18.888 1.00 92.62 75 ASN A C 1
ATOM 578 O O . ASN A 1 75 ? 1.548 -9.856 -17.944 1.00 92.62 75 ASN A O 1
ATOM 582 N N . ARG A 1 76 ? 1.933 -8.732 -19.832 1.00 92.25 76 ARG A N 1
ATOM 583 C CA . ARG A 1 76 ? 0.642 -8.012 -19.802 1.00 92.25 76 ARG A CA 1
ATOM 584 C C . ARG A 1 76 ? -0.575 -8.924 -19.913 1.00 92.25 76 ARG A C 1
ATOM 586 O O . ARG A 1 76 ? -1.676 -8.503 -19.565 1.00 92.25 76 ARG A O 1
ATOM 593 N N . THR A 1 77 ? -0.390 -10.114 -20.471 1.00 92.38 77 THR A N 1
ATOM 594 C CA . THR A 1 77 ? -1.456 -11.088 -20.729 1.00 92.38 77 THR A CA 1
ATOM 595 C C . THR A 1 77 ? -1.172 -12.448 -20.101 1.00 92.38 77 THR A C 1
ATOM 597 O O . THR A 1 77 ? -1.947 -13.378 -20.311 1.00 92.38 77 THR A O 1
ATOM 600 N N . ASP A 1 78 ? -0.058 -12.582 -19.382 1.00 93.31 78 ASP A N 1
ATOM 601 C CA . ASP A 1 78 ? 0.320 -13.821 -18.716 1.00 93.31 78 ASP A CA 1
ATOM 602 C C . ASP A 1 78 ? -0.483 -13.970 -17.421 1.00 93.31 78 ASP A C 1
ATOM 604 O O . ASP A 1 78 ? -0.469 -13.092 -16.563 1.00 93.31 78 ASP A O 1
ATOM 608 N N . ASN A 1 79 ? -1.218 -15.071 -17.300 1.00 92.94 79 ASN A N 1
ATOM 609 C CA . ASN A 1 79 ? -2.014 -15.399 -16.120 1.00 92.94 79 ASN A CA 1
ATOM 610 C C . ASN A 1 79 ? -1.334 -16.437 -15.213 1.00 92.94 79 ASN A C 1
ATOM 612 O O . ASN A 1 79 ? -1.969 -16.940 -14.288 1.00 92.94 79 ASN A O 1
ATOM 616 N N . THR A 1 80 ? -0.081 -16.791 -15.507 1.00 93.62 80 THR A N 1
ATOM 617 C CA . THR A 1 80 ? 0.729 -17.739 -14.732 1.00 93.62 80 THR A CA 1
ATOM 618 C C . THR A 1 80 ? 1.703 -17.054 -13.780 1.00 93.62 80 THR A C 1
ATOM 620 O O . THR A 1 80 ? 2.203 -17.710 -12.869 1.00 93.62 80 THR A O 1
ATOM 623 N N . ILE A 1 81 ? 1.929 -15.750 -13.968 1.00 94.50 81 ILE A N 1
ATOM 624 C CA . ILE A 1 81 ? 2.711 -14.916 -13.055 1.00 94.50 81 ILE A CA 1
ATOM 625 C C . ILE A 1 81 ? 1.930 -14.637 -11.771 1.00 94.50 81 ILE A C 1
ATOM 627 O O . ILE A 1 81 ? 0.695 -14.669 -11.749 1.00 94.50 81 ILE A O 1
ATOM 631 N N . LEU A 1 82 ? 2.656 -14.325 -10.708 1.00 94.12 82 LEU A N 1
ATOM 632 C CA . LEU A 1 82 ? 2.108 -13.804 -9.470 1.00 94.12 82 LEU A CA 1
ATOM 633 C C . LEU A 1 82 ? 1.408 -12.468 -9.723 1.00 94.12 82 LEU A C 1
ATOM 635 O O . LEU A 1 82 ? 1.948 -11.592 -10.398 1.00 94.12 82 LEU A O 1
ATOM 639 N N . ASP A 1 83 ? 0.215 -12.319 -9.146 1.00 95.12 83 ASP A N 1
ATOM 640 C CA . ASP A 1 83 ? -0.572 -11.089 -9.204 1.00 95.12 83 ASP A CA 1
ATOM 641 C C . ASP A 1 83 ? -0.703 -10.541 -10.652 1.00 95.12 83 ASP A C 1
ATOM 643 O O . ASP A 1 83 ? -0.222 -9.444 -10.964 1.00 95.12 83 ASP A O 1
ATOM 647 N N . PRO A 1 84 ? -1.327 -11.301 -11.582 1.00 96.50 84 PRO A N 1
ATOM 648 C CA . PRO A 1 84 ? -1.475 -10.889 -12.975 1.00 96.50 84 PRO A CA 1
ATOM 649 C C . PRO A 1 84 ? -2.506 -9.759 -13.127 1.00 96.50 84 PRO A C 1
ATOM 651 O O . PRO A 1 84 ? -3.384 -9.557 -12.286 1.00 96.50 84 PRO A O 1
ATOM 654 N N . LEU A 1 85 ? -2.442 -9.032 -14.246 1.00 96.62 85 LEU A N 1
ATOM 655 C CA . LEU A 1 85 ? -3.431 -7.999 -14.577 1.00 96.62 85 LEU A CA 1
ATOM 656 C C . LEU A 1 85 ? -4.830 -8.599 -14.829 1.00 96.62 85 LEU A C 1
ATOM 658 O O . LEU A 1 85 ? -4.937 -9.723 -15.326 1.00 96.62 85 LEU A O 1
ATOM 662 N N . PRO A 1 86 ? -5.919 -7.833 -14.603 1.00 96.44 86 PRO A N 1
ATOM 663 C CA . PRO A 1 86 ? -5.955 -6.426 -14.188 1.00 96.44 86 PRO A CA 1
ATOM 664 C C . PRO A 1 86 ? -5.890 -6.210 -12.667 1.00 96.44 86 PRO A C 1
ATOM 666 O O . PRO A 1 86 ? -6.627 -6.836 -11.909 1.00 96.44 86 PRO A O 1
ATOM 669 N N . HIS A 1 87 ? -5.115 -5.210 -12.238 1.00 96.56 87 HIS A N 1
ATOM 670 C CA . HIS A 1 87 ? -5.079 -4.724 -10.850 1.00 96.56 87 HIS A CA 1
ATOM 671 C C . HIS A 1 87 ? -6.226 -3.745 -10.591 1.00 96.56 87 HIS A C 1
ATOM 673 O O . HIS A 1 87 ? -6.082 -2.527 -10.650 1.00 96.56 87 HIS A O 1
ATOM 679 N N . ASN A 1 88 ? -7.420 -4.297 -10.402 1.00 97.25 88 ASN A N 1
ATOM 680 C CA . ASN A 1 88 ? -8.656 -3.551 -10.178 1.00 97.25 88 ASN A CA 1
ATOM 681 C C . ASN A 1 88 ? -9.205 -3.777 -8.757 1.00 97.25 88 ASN A C 1
ATOM 683 O O . ASN A 1 88 ? -8.573 -4.402 -7.911 1.00 97.25 88 ASN A O 1
ATOM 687 N N . LYS A 1 89 ? -10.430 -3.310 -8.496 1.00 98.06 89 LYS A N 1
ATOM 688 C CA . LYS A 1 89 ? -11.099 -3.506 -7.204 1.00 98.06 89 LYS A CA 1
ATOM 689 C C . LYS A 1 89 ? -11.106 -4.971 -6.736 1.00 98.06 89 LYS A C 1
ATOM 691 O O . LYS A 1 89 ? -10.792 -5.225 -5.582 1.00 98.06 89 LYS A O 1
ATOM 696 N N . ALA A 1 90 ? -11.424 -5.922 -7.618 1.00 98.12 90 ALA A N 1
ATOM 697 C CA . ALA A 1 90 ? -11.496 -7.340 -7.254 1.00 98.12 90 ALA A CA 1
ATOM 698 C C . ALA A 1 90 ? -10.118 -7.921 -6.887 1.00 98.12 90 ALA A C 1
ATOM 700 O O . ALA A 1 90 ? -10.019 -8.776 -6.007 1.00 98.12 90 ALA A O 1
ATOM 701 N N . TYR A 1 91 ? -9.057 -7.430 -7.531 1.00 98.19 91 TYR A N 1
ATOM 702 C CA . TYR A 1 91 ? -7.677 -7.762 -7.179 1.00 98.19 91 TYR A CA 1
ATOM 703 C C . TYR A 1 91 ? -7.342 -7.304 -5.750 1.00 98.19 91 TYR A C 1
ATOM 705 O O . TYR A 1 91 ? -6.956 -8.123 -4.916 1.00 98.19 91 TYR A O 1
ATOM 713 N N . PHE A 1 92 ? -7.605 -6.039 -5.409 1.00 98.69 92 PHE A N 1
ATOM 714 C CA . PHE A 1 92 ? -7.355 -5.535 -4.052 1.00 98.69 92 PHE A CA 1
ATOM 715 C C . PHE A 1 92 ? -8.263 -6.168 -2.991 1.00 98.69 92 PHE A C 1
ATOM 717 O O . PHE A 1 92 ? -7.809 -6.440 -1.882 1.00 98.69 92 PHE A O 1
ATOM 724 N N . GLU A 1 93 ? -9.523 -6.474 -3.317 1.00 98.75 93 GLU A N 1
ATOM 725 C CA . GLU A 1 93 ? -10.406 -7.235 -2.422 1.00 98.75 93 GLU A CA 1
ATOM 726 C C . GLU A 1 93 ? -9.864 -8.640 -2.137 1.00 98.75 93 GLU A C 1
ATOM 728 O O . GLU A 1 93 ? -9.976 -9.112 -1.011 1.00 98.75 93 GLU A O 1
ATOM 733 N N . SER A 1 94 ? -9.209 -9.282 -3.109 1.00 98.62 94 SER A N 1
ATOM 734 C CA . SER A 1 94 ? -8.579 -10.592 -2.902 1.00 98.62 94 SER A CA 1
ATOM 735 C C . SER A 1 94 ? -7.396 -10.512 -1.928 1.00 98.62 94 SER A C 1
ATOM 737 O O . SER A 1 94 ? -7.264 -11.366 -1.051 1.00 98.62 94 SER A O 1
ATOM 739 N N . HIS A 1 95 ? -6.581 -9.456 -2.010 1.00 98.69 95 HIS A N 1
ATOM 740 C CA . HIS A 1 95 ? -5.517 -9.200 -1.033 1.00 98.69 95 HIS A CA 1
ATOM 741 C C . HIS A 1 95 ? -6.062 -8.863 0.363 1.00 98.69 95 HIS A C 1
ATOM 743 O O . HIS A 1 95 ? -5.526 -9.319 1.372 1.00 98.69 95 HIS A O 1
ATOM 749 N N . LEU A 1 96 ? -7.156 -8.108 0.464 1.00 98.81 96 LEU A N 1
ATOM 750 C CA . LEU A 1 96 ? -7.786 -7.818 1.758 1.00 98.81 96 LEU A CA 1
ATOM 751 C C . LEU A 1 96 ? -8.486 -9.050 2.355 1.00 98.81 96 LEU A C 1
ATOM 753 O O . LEU A 1 96 ? -8.491 -9.223 3.576 1.00 98.81 96 LEU A O 1
ATOM 757 N N . GLU A 1 97 ? -9.003 -9.958 1.524 1.00 98.81 97 GLU A N 1
ATOM 758 C CA . GLU A 1 97 ? -9.473 -11.271 1.978 1.00 98.81 97 GLU A CA 1
ATOM 759 C C . GLU A 1 97 ? -8.313 -12.111 2.526 1.00 98.81 97 GLU A C 1
ATOM 761 O O . GLU A 1 97 ? -8.472 -12.777 3.551 1.00 98.81 97 GLU A O 1
ATOM 766 N N . PHE A 1 98 ? -7.124 -12.039 1.915 1.00 98.56 98 PHE A N 1
ATOM 767 C CA . PHE A 1 98 ? -5.917 -12.638 2.486 1.00 98.56 98 PHE A CA 1
ATOM 768 C C . PHE A 1 98 ? -5.607 -12.059 3.875 1.00 98.56 98 PHE A C 1
ATOM 770 O O . PHE A 1 98 ? -5.433 -12.829 4.817 1.00 98.56 98 PHE A O 1
ATOM 777 N N . VAL A 1 99 ? -5.621 -10.730 4.041 1.00 98.56 99 VAL A N 1
ATOM 778 C CA . VAL A 1 99 ? -5.407 -10.069 5.348 1.00 98.56 99 VAL A CA 1
ATOM 779 C C . VAL A 1 99 ? -6.400 -10.575 6.393 1.00 98.56 99 VAL A C 1
ATOM 781 O O . VAL A 1 99 ? -6.011 -10.947 7.501 1.00 98.56 99 VAL A O 1
ATOM 784 N N . LYS A 1 100 ? -7.685 -10.640 6.037 1.00 98.31 100 LYS A N 1
ATOM 785 C CA . LYS A 1 100 ? -8.739 -11.169 6.908 1.00 98.31 100 LYS A CA 1
ATOM 786 C C . LYS A 1 100 ? -8.461 -12.604 7.343 1.00 98.31 100 LYS A C 1
ATOM 788 O O . LYS A 1 100 ? -8.542 -12.900 8.535 1.00 98.31 100 LYS A O 1
ATOM 793 N N . ASN A 1 101 ? -8.112 -13.479 6.405 1.00 97.94 101 ASN A N 1
ATOM 794 C CA . ASN A 1 101 ? -7.814 -14.880 6.700 1.00 97.94 101 ASN A CA 1
ATOM 795 C C . ASN A 1 101 ? -6.552 -15.032 7.553 1.00 97.94 101 ASN A C 1
ATOM 797 O O . ASN A 1 101 ? -6.549 -15.827 8.493 1.00 97.94 101 ASN A O 1
ATOM 801 N N . TYR A 1 102 ? -5.519 -14.237 7.274 1.00 97.69 102 TYR A N 1
ATOM 802 C CA . TYR A 1 102 ? -4.285 -14.208 8.050 1.00 97.69 102 TYR A CA 1
ATOM 803 C C . TYR A 1 102 ? -4.568 -13.854 9.513 1.00 97.69 102 TYR A C 1
ATOM 805 O O . TYR A 1 102 ? -4.254 -14.640 10.406 1.00 97.69 102 TYR A O 1
ATOM 813 N N . PHE A 1 103 ? -5.248 -12.733 9.781 1.00 96.38 103 PHE A N 1
ATOM 814 C CA . PHE A 1 103 ? -5.541 -12.325 11.158 1.00 96.38 103 PHE A CA 1
ATOM 815 C C . PHE A 1 103 ? -6.506 -13.271 11.869 1.00 96.38 103 PHE A C 1
ATOM 817 O O . PHE A 1 103 ? -6.290 -13.561 13.046 1.00 96.38 103 PHE A O 1
ATOM 824 N N . ALA A 1 104 ? -7.502 -13.829 11.177 1.00 95.56 104 ALA A N 1
ATOM 825 C CA . ALA A 1 104 ? -8.354 -14.871 11.749 1.00 95.56 104 ALA A CA 1
ATOM 826 C C . ALA A 1 104 ? -7.532 -16.105 12.164 1.00 95.56 104 ALA A C 1
ATOM 828 O O . ALA A 1 104 ? -7.732 -16.660 13.244 1.00 95.56 104 ALA A O 1
ATOM 829 N N . LYS A 1 105 ? -6.557 -16.513 11.347 1.00 95.94 105 LYS A N 1
ATOM 830 C CA . LYS A 1 105 ? -5.692 -17.664 11.612 1.00 95.94 105 LYS A CA 1
ATOM 831 C C . LYS A 1 105 ? -4.735 -17.426 12.781 1.00 95.94 105 LYS A C 1
ATOM 833 O O . LYS A 1 105 ? -4.788 -18.180 13.754 1.00 95.94 105 LYS A O 1
ATOM 838 N N . VAL A 1 106 ? -3.899 -16.388 12.714 1.00 94.75 106 VAL A N 1
ATOM 839 C CA . VAL A 1 106 ? -2.834 -16.139 13.710 1.00 94.75 106 VAL A CA 1
ATOM 840 C C . VAL A 1 106 ? -3.388 -15.719 15.071 1.00 94.75 106 VAL A C 1
ATOM 842 O O . VAL A 1 106 ? -2.771 -15.961 16.104 1.00 94.75 106 VAL A O 1
ATOM 845 N N . SER A 1 107 ? -4.592 -15.137 15.099 1.00 92.56 107 SER A N 1
ATOM 846 C CA . SER A 1 107 ? -5.275 -14.780 16.346 1.00 92.56 107 SER A CA 1
ATOM 847 C C . SER A 1 107 ? -6.163 -15.892 16.907 1.00 92.56 107 SER A C 1
ATOM 849 O O . SER A 1 107 ? -6.769 -15.691 17.959 1.00 92.56 107 SER A O 1
ATOM 851 N N . ASN A 1 108 ? -6.283 -17.042 16.231 1.00 93.31 108 ASN A N 1
ATOM 852 C CA . ASN A 1 108 ? -7.258 -18.088 16.556 1.00 93.31 108 ASN A CA 1
ATOM 853 C C . ASN A 1 108 ? -8.706 -17.546 16.645 1.00 93.31 108 ASN A C 1
ATOM 855 O O . ASN A 1 108 ? -9.425 -17.807 17.609 1.00 93.31 108 ASN A O 1
ATOM 859 N N . ASN A 1 109 ? -9.118 -16.787 15.627 1.00 91.94 109 ASN A N 1
ATOM 860 C CA . ASN A 1 109 ? -10.413 -16.112 15.471 1.00 91.94 109 ASN A CA 1
ATOM 861 C C . ASN A 1 109 ? -10.740 -15.067 16.555 1.00 91.94 109 ASN A C 1
ATOM 863 O O . ASN A 1 109 ? -11.910 -14.817 16.826 1.00 91.94 109 ASN A O 1
ATOM 867 N N . ASN A 1 110 ? -9.731 -14.451 17.179 1.00 90.00 110 ASN A N 1
ATOM 868 C CA . ASN A 1 110 ? -9.945 -13.346 18.126 1.00 90.00 110 ASN A CA 1
ATOM 869 C C . ASN A 1 110 ? -9.859 -11.960 17.465 1.00 90.00 110 ASN A C 1
ATOM 871 O O . ASN A 1 110 ? -10.349 -10.985 18.024 1.00 90.00 110 ASN A O 1
ATOM 875 N N . VAL A 1 111 ? -9.243 -11.859 16.285 1.00 91.50 111 VAL A N 1
ATOM 876 C CA . VAL A 1 111 ? -9.180 -10.638 15.472 1.00 91.50 111 VAL A CA 1
ATOM 877 C C . VAL A 1 111 ? -10.000 -10.858 14.209 1.00 91.50 111 VAL A C 1
ATOM 879 O O . VAL A 1 111 ? -9.723 -11.773 13.432 1.00 91.50 111 VAL A O 1
ATOM 882 N N . HIS A 1 112 ? -10.999 -10.003 14.004 1.00 95.00 112 HIS A N 1
ATOM 883 C CA . HIS A 1 112 ? -11.888 -10.049 12.847 1.00 95.00 112 HIS A CA 1
ATOM 884 C C . HIS A 1 112 ? -11.622 -8.843 11.952 1.00 95.00 112 HIS A C 1
ATOM 886 O O . HIS A 1 112 ? -11.578 -7.717 12.440 1.00 95.00 112 HIS A O 1
ATOM 892 N N . ILE A 1 113 ? -11.470 -9.073 10.648 1.00 97.19 113 ILE A N 1
ATOM 893 C CA . ILE A 1 113 ? -11.299 -8.008 9.658 1.00 97.19 113 ILE A CA 1
ATOM 894 C C . ILE A 1 113 ? -12.543 -7.945 8.773 1.00 97.19 113 ILE A C 1
ATOM 896 O O . ILE A 1 113 ? -12.955 -8.947 8.185 1.00 97.19 113 ILE A O 1
ATOM 900 N N . GLU A 1 114 ? -13.100 -6.751 8.635 1.00 98.31 114 GLU A N 1
ATOM 901 C CA . GLU A 1 114 ? -14.003 -6.376 7.550 1.00 98.31 114 GLU A CA 1
ATOM 902 C C . GLU A 1 114 ? -13.278 -5.384 6.644 1.00 98.31 114 GLU A C 1
ATOM 904 O O . GLU A 1 114 ? -12.481 -4.568 7.108 1.00 98.31 114 GLU A O 1
ATOM 909 N N . TYR A 1 115 ? -13.563 -5.417 5.347 1.00 98.75 115 TYR A N 1
ATOM 910 C CA . TYR A 1 115 ? -12.977 -4.471 4.410 1.00 98.75 115 TYR A CA 1
ATOM 911 C C . TYR A 1 115 ? -14.001 -3.963 3.406 1.00 98.75 115 TYR A C 1
ATOM 913 O O . TYR A 1 115 ? -14.993 -4.622 3.094 1.00 98.75 115 TYR A O 1
ATOM 921 N N . PHE A 1 116 ? -13.735 -2.774 2.881 1.00 98.62 116 PHE A N 1
ATOM 922 C CA . PHE A 1 116 ? -14.473 -2.196 1.776 1.00 98.62 116 PHE A CA 1
ATOM 923 C C . PHE A 1 116 ? -13.526 -1.392 0.891 1.00 98.62 116 PHE A C 1
ATOM 925 O O . PHE A 1 116 ? -12.780 -0.544 1.379 1.00 98.62 116 PHE A O 1
ATOM 932 N N . VAL A 1 117 ? -13.566 -1.643 -0.415 1.00 98.62 117 VAL A N 1
ATOM 933 C CA . VAL A 1 117 ? -12.832 -0.856 -1.410 1.00 98.62 117 VAL A CA 1
ATOM 934 C C . VAL A 1 117 ? -13.839 0.045 -2.114 1.00 98.62 117 VAL A C 1
ATOM 936 O O . VAL A 1 117 ? -14.790 -0.454 -2.725 1.00 98.62 117 VAL A O 1
ATOM 939 N N . LEU A 1 118 ? -13.651 1.362 -2.021 1.00 97.94 118 LEU A N 1
ATOM 940 C CA . LEU A 1 118 ? -14.486 2.317 -2.745 1.00 97.94 118 LEU A CA 1
ATOM 941 C C . LEU A 1 118 ? -14.398 2.054 -4.258 1.00 97.94 118 LEU A C 1
ATOM 943 O O . LEU A 1 118 ? -13.340 1.655 -4.757 1.00 97.94 118 LEU A O 1
ATOM 947 N N . PRO A 1 119 ? -15.511 2.228 -4.993 1.00 89.12 119 PRO A N 1
ATOM 948 C CA . PRO A 1 119 ? -15.502 2.067 -6.437 1.00 89.12 119 PRO A CA 1
ATOM 949 C C . PRO A 1 119 ? -14.653 3.160 -7.097 1.00 89.12 119 PRO A C 1
ATOM 951 O O . PRO A 1 119 ? -14.391 4.208 -6.510 1.00 89.12 119 PRO A O 1
ATOM 954 N N . ASP A 1 120 ? -14.290 2.906 -8.352 1.00 90.50 120 ASP A N 1
ATOM 955 C CA . ASP A 1 120 ? -13.525 3.799 -9.221 1.00 90.50 120 ASP A CA 1
ATOM 956 C C . ASP A 1 120 ? -12.060 4.027 -8.827 1.00 90.50 120 ASP A C 1
ATOM 958 O O . ASP A 1 120 ? -11.596 3.771 -7.718 1.00 90.50 120 ASP A O 1
ATOM 962 N N . THR A 1 121 ? -11.306 4.510 -9.809 1.00 96.06 121 THR A N 1
ATOM 963 C CA . THR A 1 121 ? -9.941 5.001 -9.626 1.00 96.06 121 THR A CA 1
ATOM 964 C C . THR A 1 121 ? -9.916 6.476 -9.991 1.00 96.06 121 THR A C 1
ATOM 966 O O . THR A 1 121 ? -10.528 6.867 -10.988 1.00 96.06 121 THR A O 1
ATOM 969 N N . PHE A 1 122 ? -9.157 7.288 -9.268 1.00 98.31 122 PHE A N 1
ATOM 970 C CA . PHE A 1 122 ? -8.955 8.702 -9.600 1.00 98.31 122 PHE A CA 1
ATOM 971 C C . PHE A 1 122 ? -7.468 9.037 -9.660 1.00 98.31 122 PHE A C 1
ATOM 973 O O . PHE A 1 122 ? -6.636 8.161 -9.452 1.00 98.31 122 PHE A O 1
ATOM 980 N N . SER A 1 123 ? -7.117 10.267 -10.038 1.00 98.56 123 SER A N 1
ATOM 981 C CA . SER A 1 123 ? -5.719 10.712 -10.082 1.00 98.56 123 SER A CA 1
ATOM 982 C C . SER A 1 123 ? -5.480 11.862 -9.114 1.00 98.56 123 SER A C 1
ATOM 984 O O . SER A 1 123 ? -6.283 12.793 -9.070 1.00 98.56 123 SER A O 1
ATOM 986 N N . VAL A 1 124 ? -4.362 11.816 -8.394 1.00 98.81 124 VAL A N 1
ATOM 987 C CA . VAL A 1 124 ? -3.816 12.980 -7.679 1.00 98.81 124 VAL A CA 1
ATOM 988 C C . VAL A 1 124 ? -3.150 13.958 -8.657 1.00 98.81 124 VAL A C 1
ATOM 990 O O . VAL A 1 124 ? -2.956 13.650 -9.837 1.00 98.81 124 VAL A O 1
ATOM 993 N N . SER A 1 125 ? -2.846 15.166 -8.195 1.00 98.62 125 SER A N 1
ATOM 994 C CA . SER A 1 125 ? -2.425 16.306 -9.017 1.00 98.62 125 SER A CA 1
ATOM 995 C C . SER A 1 125 ? -0.971 16.265 -9.480 1.00 98.62 125 SER A C 1
ATOM 997 O O . SER A 1 125 ? -0.639 16.946 -10.450 1.00 98.62 125 SER A O 1
ATOM 999 N N . GLN A 1 126 ? -0.109 15.473 -8.840 1.00 98.69 126 GLN A N 1
ATOM 1000 C CA . GLN A 1 126 ? 1.305 15.355 -9.206 1.00 98.69 126 GLN A CA 1
ATOM 1001 C C . GLN A 1 126 ? 1.665 13.944 -9.687 1.00 98.69 126 GLN A C 1
ATOM 1003 O O . GLN A 1 126 ? 0.882 12.995 -9.597 1.00 98.69 126 GLN A O 1
ATOM 1008 N N . THR A 1 127 ? 2.870 13.816 -10.237 1.00 98.56 127 THR A N 1
ATOM 1009 C CA . THR A 1 127 ? 3.459 12.519 -10.584 1.00 98.56 127 THR A CA 1
ATOM 1010 C C . THR A 1 127 ? 3.974 11.802 -9.332 1.00 98.56 127 THR A C 1
ATOM 1012 O O . THR A 1 127 ? 4.234 12.446 -8.311 1.00 98.56 127 THR A O 1
ATOM 1015 N N . MET A 1 128 ? 4.161 10.480 -9.403 1.00 98.38 128 MET A N 1
ATOM 1016 C CA . MET A 1 128 ? 4.585 9.658 -8.258 1.00 98.38 128 MET A CA 1
ATOM 1017 C C . MET A 1 128 ? 5.861 10.187 -7.591 1.00 98.38 128 MET A C 1
ATOM 1019 O O . MET A 1 128 ? 5.897 10.385 -6.375 1.00 98.38 128 MET A O 1
ATOM 1023 N N . ARG A 1 129 ? 6.882 10.524 -8.389 1.00 97.31 129 ARG A N 1
ATOM 1024 C CA . ARG A 1 129 ? 8.163 11.056 -7.900 1.00 97.31 129 ARG A CA 1
ATOM 1025 C C . ARG A 1 129 ? 8.018 12.273 -6.988 1.00 97.31 129 ARG A C 1
ATOM 1027 O O . ARG A 1 129 ? 8.822 12.448 -6.070 1.00 97.31 129 ARG A O 1
ATOM 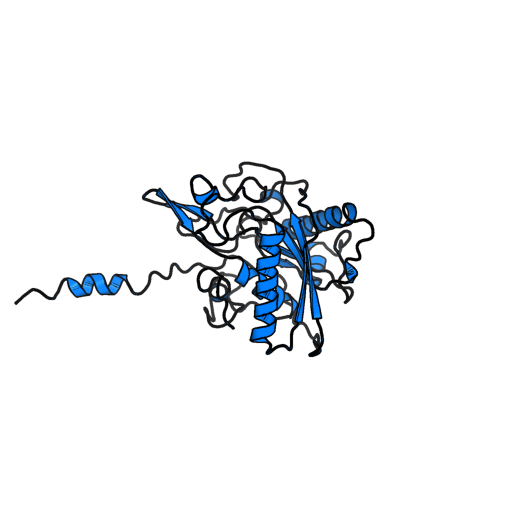1034 N N . ASN A 1 130 ? 7.029 13.126 -7.255 1.00 97.94 130 ASN A N 1
ATOM 1035 C CA . ASN A 1 130 ? 6.818 14.364 -6.507 1.00 97.94 130 ASN A CA 1
ATOM 1036 C C . ASN A 1 130 ? 6.160 14.132 -5.138 1.00 97.94 130 ASN A C 1
ATOM 1038 O O . ASN A 1 130 ? 6.344 14.961 -4.241 1.00 97.94 130 ASN A O 1
ATOM 1042 N N . TYR A 1 131 ? 5.502 12.983 -4.961 1.00 98.38 131 TYR A N 1
ATOM 1043 C CA . TYR A 1 131 ? 5.000 12.492 -3.678 1.00 98.38 131 TYR A CA 1
ATOM 1044 C C . TYR A 1 131 ? 5.984 11.572 -2.948 1.00 98.38 131 TYR A C 1
ATOM 1046 O O . TYR A 1 131 ? 5.906 11.451 -1.729 1.00 98.38 131 TYR A O 1
ATOM 1054 N N . SER A 1 132 ? 6.931 10.953 -3.656 1.00 97.00 132 SER A N 1
ATOM 1055 C CA . SER A 1 132 ? 7.963 10.126 -3.030 1.00 97.00 132 SER A CA 1
ATOM 1056 C C . SER A 1 132 ? 8.971 10.962 -2.231 1.00 97.00 132 SER A C 1
ATOM 1058 O O . SER A 1 132 ? 9.441 11.993 -2.732 1.00 97.00 132 SER A O 1
ATOM 1060 N N . PRO A 1 133 ? 9.419 10.484 -1.051 1.00 94.56 133 PRO A N 1
ATOM 1061 C CA . PRO A 1 133 ? 10.590 11.025 -0.373 1.00 94.56 133 PRO A CA 1
ATOM 1062 C C . PRO A 1 133 ? 11.822 10.969 -1.279 1.00 94.56 133 PRO A C 1
ATOM 1064 O O . PRO A 1 133 ? 11.963 10.062 -2.115 1.00 94.56 133 PRO A O 1
ATOM 1067 N N . GLU A 1 134 ? 12.734 11.920 -1.089 1.00 92.56 134 GLU A N 1
ATOM 1068 C CA . GLU A 1 134 ? 14.058 11.863 -1.710 1.00 92.56 134 GLU A CA 1
ATOM 1069 C C . GLU A 1 134 ? 14.798 10.580 -1.277 1.00 92.56 134 GLU A C 1
ATOM 1071 O O . GLU A 1 134 ? 14.554 10.078 -0.175 1.00 92.56 134 GLU A O 1
ATOM 1076 N N . PRO A 1 135 ? 15.682 10.015 -2.116 1.00 87.75 135 PRO A N 1
ATOM 1077 C CA . PRO A 1 135 ? 16.462 8.845 -1.727 1.00 87.75 135 PRO A CA 1
ATOM 1078 C C . PRO A 1 135 ? 17.277 9.110 -0.455 1.00 87.75 135 PRO A C 1
ATOM 1080 O O . PRO A 1 135 ? 17.883 10.174 -0.321 1.00 87.75 135 PRO A O 1
ATOM 1083 N N . ASN A 1 136 ? 17.306 8.141 0.465 1.00 83.31 136 ASN A N 1
ATOM 1084 C CA . ASN A 1 136 ? 17.963 8.242 1.779 1.00 83.31 136 ASN A CA 1
ATOM 1085 C C . ASN A 1 136 ? 17.430 9.370 2.687 1.00 83.31 136 ASN A C 1
ATOM 1087 O O . ASN A 1 136 ? 18.130 9.810 3.599 1.00 83.31 136 ASN A O 1
ATOM 1091 N N . SER A 1 137 ? 16.216 9.862 2.429 1.00 88.31 137 SER A N 1
ATOM 1092 C CA . SER A 1 137 ? 15.551 10.852 3.273 1.00 88.31 137 SER A CA 1
ATOM 1093 C C . SER A 1 137 ? 14.534 10.195 4.199 1.00 88.31 137 SER A C 1
ATOM 1095 O O . SER A 1 137 ? 13.704 9.408 3.750 1.00 88.31 137 SER A O 1
ATOM 1097 N N . ASP A 1 138 ? 14.539 10.621 5.460 1.00 86.06 138 ASP A N 1
ATOM 1098 C CA . ASP A 1 138 ? 13.496 10.312 6.445 1.00 86.06 138 ASP A CA 1
ATOM 1099 C C . ASP A 1 138 ? 12.352 11.347 6.442 1.00 86.06 138 ASP A C 1
ATOM 1101 O O . ASP A 1 138 ? 11.481 11.337 7.311 1.00 86.06 138 ASP A O 1
ATOM 1105 N N . ASP A 1 139 ? 12.338 12.263 5.468 1.00 93.88 139 ASP A N 1
ATOM 1106 C CA . ASP A 1 139 ? 11.264 13.242 5.298 1.00 93.88 139 ASP A CA 1
ATOM 1107 C C . ASP A 1 139 ? 10.071 12.654 4.525 1.00 93.88 139 ASP A C 1
ATOM 1109 O O . ASP A 1 139 ? 10.051 12.606 3.290 1.00 93.88 139 ASP A O 1
ATOM 1113 N N . PHE A 1 140 ? 9.037 12.269 5.271 1.00 95.94 140 PHE A N 1
ATOM 1114 C CA . PHE A 1 140 ? 7.768 11.762 4.742 1.00 95.94 140 PHE A CA 1
ATOM 1115 C C . PHE A 1 140 ? 6.744 12.863 4.415 1.00 95.94 140 PHE A C 1
ATOM 1117 O O . PHE A 1 140 ? 5.590 12.552 4.119 1.00 95.94 140 PHE A O 1
ATOM 1124 N N . THR A 1 141 ? 7.122 14.147 4.415 1.00 97.56 141 THR A N 1
ATOM 1125 C CA . THR A 1 141 ? 6.195 15.264 4.140 1.00 97.56 141 THR A CA 1
ATOM 1126 C C . THR A 1 141 ? 5.483 15.111 2.800 1.00 97.56 141 THR A C 1
ATOM 1128 O O . THR A 1 141 ? 4.276 15.343 2.704 1.00 97.56 141 THR A O 1
ATOM 1131 N N . ARG A 1 142 ? 6.193 14.686 1.751 1.00 97.81 142 ARG A N 1
ATOM 1132 C CA . ARG A 1 142 ? 5.597 14.458 0.422 1.00 97.81 142 ARG A CA 1
ATOM 1133 C C . ARG A 1 142 ? 4.576 13.314 0.447 1.00 97.81 142 ARG A C 1
ATOM 1135 O O . ARG A 1 142 ? 3.467 13.481 -0.056 1.00 97.81 142 ARG A O 1
ATOM 1142 N N . THR A 1 143 ? 4.906 12.218 1.127 1.00 98.12 143 THR A N 1
ATOM 1143 C CA . THR A 1 143 ? 4.040 11.043 1.297 1.00 98.12 143 THR A CA 1
ATOM 1144 C C . THR A 1 143 ? 2.792 11.350 2.130 1.00 98.12 143 THR A C 1
ATOM 1146 O O . THR A 1 143 ? 1.688 10.932 1.787 1.00 98.12 143 THR A O 1
ATOM 1149 N N . ALA A 1 144 ? 2.919 12.133 3.203 1.00 98.12 144 ALA A N 1
ATOM 1150 C CA . ALA A 1 144 ? 1.772 12.549 4.009 1.00 98.12 144 ALA A CA 1
ATOM 1151 C C . ALA A 1 144 ? 0.849 13.513 3.239 1.00 98.12 144 ALA A C 1
ATOM 1153 O O . ALA A 1 144 ? -0.375 13.418 3.339 1.00 98.12 144 ALA A O 1
ATOM 1154 N N . ASN A 1 145 ? 1.416 14.405 2.416 1.00 98.31 145 ASN A N 1
ATOM 1155 C CA . ASN A 1 145 ? 0.627 15.265 1.530 1.00 98.31 145 ASN A CA 1
ATOM 1156 C C . ASN A 1 145 ? -0.100 14.468 0.437 1.00 98.31 145 ASN A C 1
ATOM 1158 O O . ASN A 1 145 ? -1.245 14.796 0.131 1.00 98.31 145 ASN A O 1
ATOM 1162 N N . PHE A 1 146 ? 0.509 13.400 -0.093 1.00 98.69 146 PHE A N 1
ATOM 1163 C CA . PHE A 1 146 ? -0.177 12.453 -0.978 1.00 98.69 146 PHE A CA 1
ATOM 1164 C C . PHE A 1 146 ? -1.418 11.856 -0.311 1.00 98.69 146 PHE A C 1
ATOM 1166 O O . PHE A 1 146 ? -2.505 11.924 -0.881 1.00 98.69 146 PHE A O 1
ATOM 1173 N N . SER A 1 147 ? -1.275 11.337 0.914 1.00 98.44 147 SER A N 1
ATOM 1174 C CA . SER A 1 147 ? -2.403 10.776 1.667 1.00 98.44 147 SER A CA 1
ATOM 1175 C C . SER A 1 147 ? -3.529 11.796 1.855 1.00 98.44 147 SER A C 1
ATOM 1177 O O . SER A 1 147 ? -4.689 11.522 1.545 1.00 98.44 147 SER A O 1
ATOM 1179 N N . LYS A 1 148 ? -3.182 13.015 2.281 1.00 98.38 148 LYS A N 1
ATOM 1180 C CA . LYS A 1 148 ? -4.136 14.112 2.472 1.00 98.38 148 LYS A CA 1
ATOM 1181 C C . LYS A 1 148 ? -4.898 14.462 1.195 1.00 98.38 148 LYS A C 1
ATOM 1183 O O . LYS A 1 148 ? -6.115 14.645 1.232 1.00 98.38 148 LYS A O 1
ATOM 1188 N N . GLU A 1 149 ? -4.203 14.568 0.068 1.00 98.69 149 GLU A N 1
ATOM 1189 C CA . GLU A 1 149 ? -4.832 14.873 -1.215 1.00 98.69 149 GLU A CA 1
ATOM 1190 C C . GLU A 1 149 ? -5.737 13.733 -1.691 1.00 98.69 149 GLU A C 1
ATOM 1192 O O . GLU A 1 149 ? -6.885 13.978 -2.065 1.00 98.69 149 GLU A O 1
ATOM 1197 N N . ALA A 1 150 ? -5.251 12.494 -1.621 1.00 98.69 150 ALA A N 1
ATOM 1198 C CA . ALA A 1 150 ? -6.004 11.312 -2.016 1.00 98.69 150 ALA A CA 1
ATOM 1199 C C . ALA A 1 150 ? -7.324 11.198 -1.241 1.00 98.69 150 ALA A C 1
ATOM 1201 O O . ALA A 1 150 ? -8.387 11.052 -1.849 1.00 98.69 150 ALA A O 1
ATOM 1202 N N . TRP A 1 151 ? -7.285 11.352 0.085 1.00 98.62 151 TRP A N 1
ATOM 1203 C CA . TRP A 1 151 ? -8.494 11.314 0.910 1.00 98.62 151 TRP A CA 1
ATOM 1204 C C . TRP A 1 151 ? -9.424 12.506 0.677 1.00 98.62 151 TRP A C 1
ATOM 1206 O O . TRP A 1 151 ? -10.643 12.329 0.660 1.00 98.62 151 TRP A O 1
ATOM 1216 N N . THR A 1 152 ? -8.883 13.695 0.399 1.00 98.31 152 THR A N 1
ATOM 1217 C CA . THR A 1 152 ? -9.694 14.870 0.033 1.00 98.31 152 THR A CA 1
ATOM 1218 C C . THR A 1 152 ? -10.487 14.621 -1.254 1.00 98.31 152 THR A C 1
ATOM 1220 O O . THR A 1 152 ? -11.684 14.926 -1.324 1.00 98.31 152 THR A O 1
ATOM 1223 N N . ILE A 1 153 ? -9.849 14.037 -2.272 1.00 98.44 153 ILE A N 1
ATOM 1224 C CA . ILE A 1 153 ? -10.515 13.687 -3.533 1.00 98.44 153 ILE A CA 1
ATOM 1225 C C . ILE A 1 153 ? -11.550 12.583 -3.294 1.00 98.44 153 ILE A C 1
ATOM 1227 O O . ILE A 1 153 ? -12.696 12.731 -3.721 1.00 98.44 153 ILE A O 1
ATOM 1231 N N . ALA A 1 154 ? -11.195 11.525 -2.558 1.00 98.25 154 ALA A N 1
ATOM 1232 C CA . ALA A 1 154 ? -12.107 10.424 -2.248 1.00 98.25 154 ALA A CA 1
ATOM 1233 C C . ALA A 1 154 ? -13.380 10.902 -1.530 1.00 98.25 154 ALA A C 1
ATOM 1235 O O . ALA A 1 154 ? -14.483 10.510 -1.913 1.00 98.25 154 ALA A O 1
ATOM 1236 N N . ALA A 1 155 ? -13.244 11.789 -0.540 1.00 97.31 155 ALA A N 1
ATOM 1237 C CA . ALA A 1 155 ? -14.376 12.387 0.165 1.00 97.31 155 ALA A CA 1
ATOM 1238 C C . ALA A 1 155 ? -15.236 13.270 -0.755 1.00 97.31 155 ALA A C 1
ATOM 1240 O O . ALA A 1 155 ? -16.463 13.243 -0.671 1.00 97.31 155 ALA A O 1
ATOM 1241 N N . THR A 1 156 ? -14.609 14.011 -1.673 1.00 97.12 156 THR A N 1
ATOM 1242 C CA . THR A 1 156 ? -15.319 14.842 -2.660 1.00 97.12 156 THR A CA 1
ATOM 1243 C C . THR A 1 156 ? -16.118 13.994 -3.652 1.00 97.12 156 THR A C 1
ATOM 1245 O O . THR A 1 156 ? -17.234 14.359 -4.017 1.00 97.12 156 THR A O 1
ATOM 1248 N N . MET A 1 157 ? -15.569 12.855 -4.080 1.00 97.06 157 MET A N 1
ATOM 1249 C CA . MET A 1 157 ? -16.228 11.927 -5.005 1.00 97.06 157 MET A CA 1
ATOM 1250 C C . MET A 1 157 ? -17.352 11.116 -4.353 1.00 97.06 157 MET A C 1
ATOM 1252 O O . MET A 1 157 ? -18.245 10.648 -5.054 1.00 97.06 157 MET A O 1
ATOM 1256 N N . ASN A 1 158 ? -17.331 10.969 -3.027 1.00 96.69 158 ASN A N 1
ATOM 1257 C CA . ASN A 1 158 ? -18.287 10.163 -2.272 1.00 96.69 158 ASN A CA 1
ATOM 1258 C C . ASN A 1 158 ? -19.026 11.020 -1.227 1.00 96.69 158 ASN A C 1
ATOM 1260 O O . ASN A 1 158 ? -18.892 10.782 -0.021 1.00 96.69 158 ASN A O 1
ATOM 1264 N N . PRO A 1 159 ? -19.807 12.033 -1.658 1.00 95.19 159 PRO A N 1
ATOM 1265 C CA . PRO A 1 159 ? -20.508 12.911 -0.733 1.00 95.19 159 PRO A CA 1
ATOM 1266 C C . PRO A 1 159 ? -21.483 12.104 0.133 1.00 95.19 159 PRO A C 1
ATOM 1268 O O . PRO A 1 159 ? -22.348 11.392 -0.375 1.00 95.19 159 PRO A O 1
ATOM 1271 N N . GLY A 1 160 ? -21.349 12.229 1.454 1.00 92.94 160 GLY A N 1
ATOM 1272 C CA . GLY A 1 160 ? -22.195 11.529 2.425 1.00 92.94 160 GLY A CA 1
ATOM 1273 C C . GLY A 1 160 ? -21.725 10.123 2.812 1.00 92.94 160 GLY A C 1
ATOM 1274 O O . GLY A 1 160 ? -22.372 9.500 3.652 1.00 92.94 160 GLY A O 1
ATOM 1275 N N . PHE A 1 161 ? -20.612 9.626 2.263 1.00 96.50 161 PHE A N 1
ATOM 1276 C CA . PHE A 1 161 ? -19.986 8.401 2.763 1.00 96.50 161 PHE A CA 1
ATOM 1277 C C . PHE A 1 161 ? -19.408 8.631 4.167 1.00 96.50 161 PHE A C 1
ATOM 1279 O O . PHE A 1 161 ? -18.700 9.613 4.402 1.00 96.50 161 PHE A O 1
ATOM 1286 N N . ASN A 1 162 ? -19.704 7.733 5.107 1.00 96.06 162 ASN A N 1
ATOM 1287 C CA . ASN A 1 162 ? -19.259 7.863 6.491 1.00 96.06 162 ASN A CA 1
ATOM 1288 C C . ASN A 1 162 ? -17.899 7.183 6.704 1.00 96.06 162 ASN A C 1
ATOM 1290 O O . ASN A 1 162 ? -17.813 6.008 7.053 1.00 96.06 162 ASN A O 1
ATOM 1294 N N . PHE A 1 163 ? 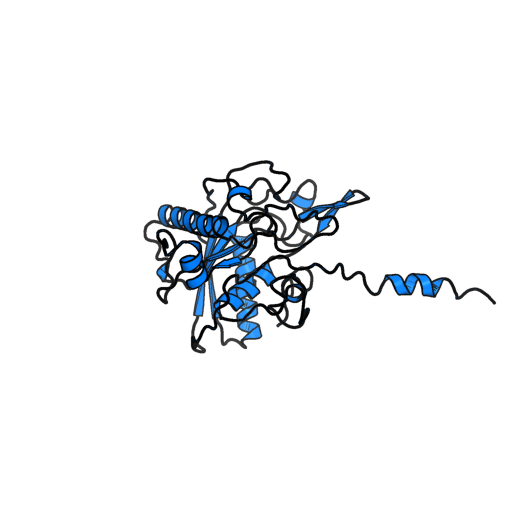-16.818 7.937 6.508 1.00 96.62 163 PHE A N 1
ATOM 1295 C CA . PHE A 1 163 ? -15.451 7.449 6.729 1.00 96.62 163 PHE A CA 1
ATOM 1296 C C . PHE A 1 163 ? -15.204 7.030 8.186 1.00 96.62 163 PHE A C 1
ATOM 1298 O O . PHE A 1 163 ? -14.411 6.126 8.434 1.00 96.62 163 PHE A O 1
ATOM 1305 N N . SER A 1 164 ? -15.915 7.634 9.141 1.00 96.19 164 SER A N 1
ATOM 1306 C CA . SER A 1 164 ? -15.748 7.357 10.569 1.00 96.19 164 SER A CA 1
ATOM 1307 C C . SER A 1 164 ? -16.328 6.024 11.030 1.00 96.19 164 SER A C 1
ATOM 1309 O O . SER A 1 164 ? -16.188 5.705 12.202 1.00 96.19 164 SER A O 1
ATOM 1311 N N . ASP A 1 165 ? -16.916 5.222 10.136 1.00 96.69 165 A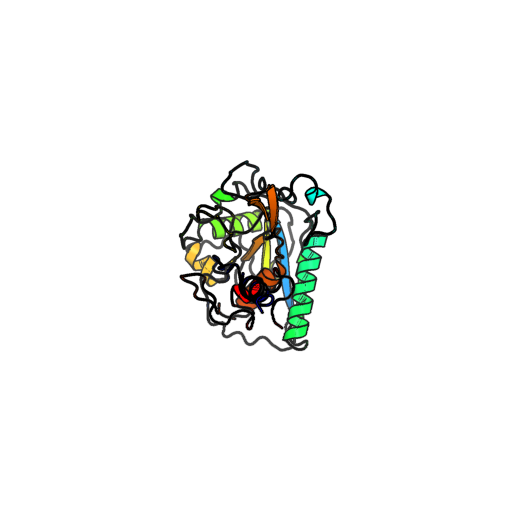SP A N 1
ATOM 1312 C CA . ASP A 1 165 ? -17.287 3.829 10.422 1.00 96.69 165 ASP A CA 1
ATOM 1313 C C . ASP A 1 165 ? -16.102 2.851 10.308 1.00 96.69 165 ASP A C 1
ATOM 1315 O O . ASP A 1 165 ? -16.259 1.666 10.610 1.00 96.69 165 ASP A O 1
ATOM 1319 N N . TYR A 1 166 ? -14.926 3.324 9.885 1.00 98.06 166 TYR A N 1
ATOM 1320 C CA . TYR A 1 166 ? -13.739 2.508 9.627 1.00 98.06 166 TYR A CA 1
ATOM 1321 C C . TYR A 1 166 ? -12.599 2.797 10.614 1.00 98.06 166 TYR A C 1
ATOM 1323 O O . TYR A 1 166 ? -12.585 3.833 11.280 1.00 98.06 166 TYR A O 1
ATOM 1331 N N . ASP A 1 167 ? -11.643 1.869 10.709 1.00 97.31 167 ASP A N 1
ATOM 1332 C CA . ASP A 1 167 ? -10.481 1.940 11.609 1.00 97.31 167 ASP A CA 1
ATOM 1333 C C . ASP A 1 167 ? -9.178 2.228 10.871 1.00 97.31 167 ASP A C 1
ATOM 1335 O O . ASP A 1 167 ? -8.373 3.031 11.347 1.00 97.31 167 ASP A O 1
ATOM 1339 N N . ILE A 1 168 ? -8.986 1.579 9.717 1.00 98.12 168 ILE A N 1
ATOM 1340 C CA . ILE A 1 168 ? -7.777 1.668 8.893 1.00 98.12 168 ILE A CA 1
ATOM 1341 C C . ILE A 1 168 ? -8.139 2.238 7.527 1.00 98.12 168 ILE A C 1
ATOM 1343 O O . ILE A 1 168 ? -9.044 1.741 6.854 1.00 98.12 168 ILE A O 1
ATOM 1347 N N . PHE A 1 169 ? -7.390 3.246 7.094 1.00 98.75 169 PHE A N 1
ATOM 1348 C CA . PHE A 1 169 ? -7.580 3.918 5.813 1.00 98.75 169 PHE A CA 1
ATOM 1349 C C . PHE A 1 169 ? -6.447 3.562 4.851 1.00 98.75 169 PHE A C 1
ATOM 1351 O O . PHE A 1 169 ? -5.318 4.014 5.011 1.00 98.75 169 PHE A O 1
ATOM 1358 N N . THR A 1 170 ? -6.743 2.760 3.834 1.00 98.88 170 THR A N 1
ATOM 1359 C CA . THR A 1 170 ? -5.774 2.235 2.866 1.00 98.88 170 THR A CA 1
ATOM 1360 C C . THR A 1 170 ? -5.836 2.984 1.545 1.00 98.88 170 THR A C 1
ATOM 1362 O O . THR A 1 170 ? -6.903 3.184 0.968 1.00 98.88 170 THR A O 1
ATOM 1365 N N . ILE A 1 171 ? -4.675 3.347 1.025 1.00 98.94 171 ILE A N 1
ATOM 1366 C CA . ILE A 1 171 ? -4.492 3.895 -0.307 1.00 98.94 171 ILE A CA 1
ATOM 1367 C C . ILE A 1 171 ? -3.680 2.884 -1.099 1.00 98.94 171 ILE A C 1
ATOM 1369 O O . ILE A 1 171 ? -2.477 2.750 -0.878 1.00 98.94 171 ILE A O 1
ATOM 1373 N N . PHE A 1 172 ? -4.336 2.201 -2.032 1.00 98.94 172 PHE A N 1
ATOM 1374 C CA . PHE A 1 172 ? -3.635 1.483 -3.085 1.00 98.94 172 PHE A CA 1
ATOM 1375 C C . PHE A 1 172 ? -3.233 2.482 -4.159 1.00 98.94 172 PHE A C 1
ATOM 1377 O O . PHE A 1 172 ? -4.086 3.238 -4.633 1.00 98.94 172 PHE A O 1
ATOM 1384 N N . HIS A 1 173 ? -1.961 2.511 -4.544 1.00 98.75 173 HIS A N 1
ATOM 1385 C CA . HIS A 1 173 ? -1.479 3.417 -5.583 1.00 98.75 173 HIS A CA 1
ATOM 1386 C C . HIS A 1 173 ? -0.961 2.671 -6.811 1.00 98.75 173 HIS A C 1
ATOM 1388 O O . HIS A 1 173 ? -0.403 1.588 -6.699 1.00 98.75 173 HIS A O 1
ATOM 1394 N N . ALA A 1 174 ? -1.121 3.266 -7.990 1.00 98.44 174 ALA A N 1
ATOM 1395 C CA . ALA A 1 174 ? -0.554 2.742 -9.230 1.00 98.44 174 ALA A CA 1
ATOM 1396 C C . ALA A 1 174 ? 0.981 2.649 -9.169 1.00 98.44 174 ALA A C 1
ATOM 1398 O O . ALA A 1 174 ? 1.620 3.490 -8.532 1.00 98.44 174 ALA A O 1
ATOM 1399 N N . GLY A 1 175 ? 1.566 1.692 -9.888 1.00 96.75 175 GLY A N 1
ATOM 1400 C CA . GLY A 1 175 ? 3.004 1.433 -9.928 1.00 96.75 175 GLY A CA 1
ATOM 1401 C C . GLY A 1 175 ? 3.526 0.598 -8.756 1.00 96.75 175 GLY A C 1
ATOM 1402 O O . GLY A 1 175 ? 2.763 0.045 -7.966 1.00 96.75 175 GLY A O 1
ATOM 1403 N N . VAL A 1 176 ? 4.850 0.486 -8.676 1.00 95.50 176 VAL A N 1
ATOM 1404 C CA . VAL A 1 176 ? 5.554 -0.381 -7.714 1.00 95.50 176 VAL A CA 1
ATOM 1405 C C . VAL A 1 176 ? 5.951 0.423 -6.474 1.00 95.50 176 VAL A C 1
ATOM 1407 O O . VAL A 1 176 ? 6.069 1.646 -6.550 1.00 95.50 176 VAL A O 1
ATOM 1410 N N . GLY A 1 177 ? 6.137 -0.235 -5.329 1.00 94.44 177 GLY A N 1
ATOM 1411 C CA . GLY A 1 177 ? 6.659 0.396 -4.122 1.00 94.44 177 GLY A CA 1
ATOM 1412 C C . GLY A 1 177 ? 8.187 0.363 -4.038 1.00 94.44 177 GLY A C 1
ATOM 1413 O O . GLY A 1 177 ? 8.891 -0.429 -4.679 1.00 94.44 177 GLY A O 1
ATOM 1414 N N . ARG A 1 178 ? 8.730 1.261 -3.210 1.00 92.75 178 ARG A N 1
ATOM 1415 C CA . ARG A 1 178 ? 10.173 1.348 -2.912 1.00 92.75 178 ARG A CA 1
ATOM 1416 C C . ARG A 1 178 ? 10.559 0.510 -1.691 1.00 92.75 178 ARG A C 1
ATOM 1418 O O . ARG A 1 178 ? 11.227 1.001 -0.781 1.00 92.75 178 ARG A O 1
ATOM 1425 N N . ASP A 1 179 ? 10.120 -0.744 -1.662 1.00 90.12 179 ASP A N 1
ATOM 1426 C CA . ASP A 1 179 ? 10.168 -1.558 -0.442 1.00 90.12 179 ASP A CA 1
ATOM 1427 C C . ASP A 1 179 ? 11.360 -2.516 -0.386 1.00 90.12 179 ASP A C 1
ATOM 1429 O O . ASP A 1 179 ? 11.837 -2.867 0.695 1.00 90.12 179 ASP A O 1
ATOM 1433 N N . VAL A 1 180 ? 11.907 -2.903 -1.536 1.00 86.50 180 VAL A N 1
ATOM 1434 C CA . VAL A 1 180 ? 13.019 -3.856 -1.623 1.00 86.50 180 VAL A CA 1
ATOM 1435 C C . VAL A 1 180 ? 14.130 -3.368 -2.539 1.00 86.50 180 VAL A C 1
ATOM 1437 O O . VAL A 1 180 ? 13.888 -2.772 -3.587 1.00 86.50 180 VAL A O 1
ATOM 1440 N N . SER A 1 181 ? 15.371 -3.691 -2.172 1.00 81.19 181 SER A N 1
ATOM 1441 C CA . SER A 1 181 ? 16.515 -3.517 -3.068 1.00 81.19 181 SER A CA 1
ATOM 1442 C C . SER A 1 181 ? 16.614 -4.688 -4.034 1.00 81.19 181 SER A C 1
ATOM 1444 O O . SER A 1 181 ? 16.619 -5.848 -3.612 1.00 81.19 181 SER A O 1
ATOM 1446 N N . LEU A 1 182 ? 16.743 -4.396 -5.326 1.00 77.38 182 LEU A N 1
ATOM 1447 C CA . LEU A 1 182 ? 17.048 -5.406 -6.330 1.00 77.38 182 LEU A CA 1
ATOM 1448 C C . LEU A 1 182 ? 18.532 -5.419 -6.716 1.00 77.38 182 LEU A C 1
ATOM 1450 O O . LEU A 1 182 ? 19.198 -4.382 -6.656 1.00 77.38 182 LEU A O 1
ATOM 1454 N N . PRO A 1 183 ? 19.057 -6.566 -7.191 1.00 70.81 183 PRO A N 1
ATOM 1455 C CA . PRO A 1 183 ? 20.402 -6.628 -7.749 1.00 70.81 183 PRO A CA 1
ATOM 1456 C C . PRO A 1 183 ? 20.603 -5.588 -8.860 1.00 70.81 183 PRO A C 1
ATOM 1458 O O . PRO A 1 183 ? 19.875 -5.583 -9.848 1.00 70.81 183 PRO A O 1
ATOM 1461 N N . GLY A 1 184 ? 21.611 -4.726 -8.704 1.00 70.31 184 GLY A N 1
ATOM 1462 C CA . GLY A 1 184 ? 21.925 -3.666 -9.669 1.00 70.31 184 GLY A CA 1
ATOM 1463 C C . GLY A 1 184 ? 21.219 -2.328 -9.423 1.00 70.31 184 GLY A C 1
ATOM 1464 O O . GLY A 1 184 ? 21.490 -1.381 -10.160 1.00 70.31 184 GLY A O 1
ATOM 1465 N N . SER A 1 185 ? 20.376 -2.224 -8.389 1.00 77.31 185 SER A N 1
ATOM 1466 C CA . SER A 1 185 ? 19.826 -0.946 -7.920 1.00 77.31 185 SER A CA 1
ATOM 1467 C C . SER A 1 185 ? 20.948 0.035 -7.562 1.00 77.31 185 SER A C 1
ATOM 1469 O O . SER A 1 185 ? 21.944 -0.332 -6.932 1.00 77.31 185 SER A O 1
ATOM 1471 N N . LEU A 1 186 ? 20.780 1.294 -7.976 1.00 78.88 186 LEU A N 1
ATOM 1472 C CA . LEU A 1 186 ? 21.694 2.395 -7.651 1.00 78.88 186 LEU A CA 1
ATOM 1473 C C . LEU A 1 186 ? 21.209 3.217 -6.446 1.00 78.88 186 LEU A C 1
ATOM 1475 O O . LEU A 1 186 ? 21.874 4.184 -6.069 1.00 78.88 186 LEU A O 1
ATOM 1479 N N . GLY A 1 187 ? 20.067 2.854 -5.849 1.00 80.94 187 GLY A N 1
ATOM 1480 C CA . GLY A 1 187 ? 19.485 3.552 -4.702 1.00 80.94 187 GLY A CA 1
ATOM 1481 C C . GLY A 1 187 ? 18.950 4.947 -5.035 1.00 80.94 187 GLY A C 1
ATOM 1482 O O . GLY A 1 187 ? 18.901 5.808 -4.159 1.00 80.94 187 GLY A O 1
ATOM 1483 N N . ASN A 1 188 ? 18.623 5.217 -6.299 1.00 85.88 188 ASN A N 1
ATOM 1484 C CA . ASN A 1 188 ? 18.089 6.497 -6.773 1.00 85.88 188 ASN A CA 1
ATOM 1485 C C . ASN A 1 188 ? 16.608 6.418 -7.176 1.00 85.88 188 ASN A C 1
ATOM 1487 O O . ASN A 1 188 ? 16.090 7.370 -7.766 1.00 85.88 188 ASN A O 1
ATOM 1491 N N . GLU A 1 189 ? 15.944 5.307 -6.858 1.00 90.44 189 GLU A N 1
ATOM 1492 C CA . GLU A 1 189 ? 14.533 5.056 -7.119 1.00 90.44 189 GLU A CA 1
ATOM 1493 C C . GLU A 1 189 ? 13.654 6.081 -6.394 1.00 90.44 189 GLU A C 1
ATOM 1495 O O . GLU A 1 189 ? 13.941 6.558 -5.288 1.00 90.44 189 GLU A O 1
ATOM 1500 N N . ARG A 1 190 ? 12.558 6.445 -7.045 1.00 94.25 190 ARG A N 1
ATOM 1501 C CA . ARG A 1 190 ? 11.602 7.484 -6.651 1.00 94.25 190 ARG A CA 1
ATOM 1502 C C . ARG A 1 190 ? 10.176 6.958 -6.607 1.00 94.25 190 ARG A C 1
ATOM 1504 O O . ARG A 1 190 ? 9.244 7.762 -6.591 1.00 94.25 190 ARG A O 1
ATOM 1511 N N . ASP A 1 191 ? 10.034 5.638 -6.581 1.00 95.69 191 ASP A N 1
ATOM 1512 C CA . ASP A 1 191 ? 8.787 4.966 -6.261 1.00 95.69 191 ASP A CA 1
ATOM 1513 C C . ASP A 1 191 ? 8.298 5.389 -4.872 1.00 95.69 191 ASP A C 1
ATOM 1515 O O . ASP A 1 191 ? 9.094 5.616 -3.951 1.00 95.69 191 ASP A O 1
ATOM 1519 N N . LEU A 1 192 ? 6.982 5.533 -4.720 1.00 96.81 192 LEU A N 1
ATOM 1520 C CA . LEU A 1 192 ? 6.386 5.852 -3.427 1.00 96.81 192 LEU A CA 1
ATOM 1521 C C . LEU A 1 192 ? 6.584 4.641 -2.488 1.00 96.81 192 LEU A C 1
ATOM 1523 O O . LEU A 1 192 ? 6.278 3.521 -2.888 1.00 96.81 192 LEU A O 1
ATOM 1527 N N . PRO A 1 193 ? 7.138 4.809 -1.274 1.00 95.31 193 PRO A N 1
ATOM 1528 C CA . PRO A 1 193 ? 7.349 3.682 -0.367 1.00 95.31 193 PRO A CA 1
ATOM 1529 C C . PRO A 1 193 ? 6.031 3.222 0.262 1.00 95.31 193 PRO A C 1
ATOM 1531 O O . PRO A 1 193 ? 5.165 4.061 0.548 1.00 95.31 193 PRO A O 1
ATOM 1534 N N . SER A 1 194 ? 5.924 1.927 0.570 1.00 96.56 194 SER A N 1
ATOM 1535 C CA . SER A 1 194 ? 4.841 1.440 1.421 1.00 96.56 194 SER A CA 1
ATOM 1536 C C . SER A 1 194 ? 5.036 1.922 2.849 1.00 96.56 194 SER A C 1
ATOM 1538 O O . SER A 1 194 ? 6.139 1.862 3.402 1.00 96.56 194 SER A O 1
ATOM 1540 N N . VAL A 1 195 ? 3.963 2.413 3.465 1.00 96.25 195 VAL A N 1
ATOM 1541 C CA . VAL A 1 195 ? 4.032 2.975 4.816 1.00 96.25 195 VAL A CA 1
ATOM 1542 C C . VAL A 1 195 ? 2.678 2.976 5.519 1.00 96.25 195 VAL A C 1
ATOM 1544 O O . VAL A 1 195 ? 1.641 3.246 4.917 1.00 96.25 195 VAL A O 1
ATOM 1547 N N . TYR A 1 196 ? 2.696 2.746 6.826 1.00 97.31 196 TYR A N 1
ATOM 1548 C CA . TYR A 1 196 ? 1.615 3.043 7.752 1.00 97.31 196 TYR A CA 1
ATOM 1549 C C . TYR A 1 196 ? 1.916 4.347 8.501 1.00 97.31 196 TYR A C 1
ATOM 1551 O O . TYR A 1 196 ? 2.774 4.416 9.380 1.00 97.31 196 TYR A O 1
ATOM 1559 N N . LEU A 1 197 ? 1.190 5.407 8.153 1.00 97.12 197 LEU A N 1
ATOM 1560 C CA . LEU A 1 197 ? 1.236 6.693 8.839 1.00 97.12 197 LEU A CA 1
ATOM 1561 C C . LEU A 1 197 ? 0.195 6.692 9.963 1.00 97.12 197 LEU A C 1
ATOM 1563 O O . LEU A 1 197 ? -1.002 6.814 9.702 1.00 97.12 197 LEU A O 1
ATOM 1567 N N . SER A 1 198 ? 0.653 6.545 11.206 1.00 96.19 198 SER A N 1
ATOM 1568 C CA . SER A 1 198 ? -0.178 6.640 12.412 1.00 96.19 198 SER A CA 1
ATOM 1569 C C . SER A 1 198 ? -0.688 8.066 12.668 1.00 96.19 198 SER A C 1
ATOM 1571 O O . SER A 1 198 ? -0.237 9.031 12.047 1.00 96.19 198 SER A O 1
ATOM 1573 N N . ASP A 1 199 ? -1.594 8.215 13.637 1.00 95.81 199 ASP A N 1
ATOM 1574 C CA . ASP A 1 199 ? -2.112 9.514 14.085 1.00 95.81 199 ASP A CA 1
ATOM 1575 C C . ASP A 1 199 ? -0.983 10.469 14.480 1.00 95.81 199 ASP A C 1
ATOM 1577 O O . ASP A 1 199 ? -0.920 11.610 14.009 1.00 95.81 199 ASP A O 1
ATOM 1581 N N . ARG A 1 200 ? -0.031 9.963 15.270 1.00 94.81 200 ARG A N 1
ATOM 1582 C CA . ARG A 1 200 ? 1.187 10.687 15.608 1.00 94.81 200 ARG A CA 1
ATOM 1583 C C . ARG A 1 200 ? 2.001 11.046 14.379 1.00 94.81 200 ARG A C 1
ATOM 1585 O O . ARG A 1 200 ? 2.368 12.210 14.250 1.00 94.81 200 ARG A O 1
ATOM 1592 N N . ALA A 1 201 ? 2.290 10.079 13.504 1.00 95.50 201 ALA A N 1
ATOM 1593 C CA . ALA A 1 201 ? 3.102 10.323 12.315 1.00 95.50 201 ALA A CA 1
ATOM 1594 C C . ALA A 1 201 ? 2.508 11.473 11.493 1.00 95.50 201 ALA A C 1
ATOM 1596 O O . ALA A 1 201 ? 3.197 12.433 11.159 1.00 95.50 201 ALA A O 1
ATOM 1597 N N . LEU A 1 202 ? 1.201 11.422 11.228 1.00 97.50 202 LEU A N 1
ATOM 1598 C CA . LEU A 1 202 ? 0.495 12.447 10.465 1.00 97.50 202 LEU A CA 1
ATOM 1599 C C . LEU A 1 202 ? 0.527 13.806 11.172 1.00 97.50 202 LEU A C 1
ATOM 1601 O O . LEU A 1 202 ? 0.792 14.817 10.521 1.00 97.50 202 LEU A O 1
ATOM 1605 N N . LYS A 1 203 ? 0.302 13.857 12.490 1.00 96.81 203 LYS A N 1
ATOM 1606 C CA . LYS A 1 203 ? 0.359 15.108 13.265 1.00 96.81 203 LYS A CA 1
ATOM 1607 C C . LYS A 1 203 ? 1.763 15.710 13.310 1.00 96.81 203 LYS A C 1
ATOM 1609 O O . LYS A 1 203 ? 1.881 16.928 13.181 1.00 96.81 203 LYS A O 1
ATOM 1614 N N . GLU A 1 204 ? 2.803 14.895 13.463 1.00 96.50 204 GLU A N 1
ATOM 1615 C CA . GLU A 1 204 ? 4.198 15.349 13.474 1.00 96.50 204 GLU A CA 1
ATOM 1616 C C . GLU A 1 204 ? 4.633 15.831 12.083 1.00 96.50 204 GLU A C 1
ATOM 1618 O O . GLU A 1 204 ? 5.051 16.979 11.944 1.00 96.50 204 GLU A O 1
ATOM 1623 N N . ILE A 1 205 ? 4.448 15.017 11.037 1.00 97.19 205 ILE A N 1
ATOM 1624 C CA . ILE A 1 205 ? 4.855 15.349 9.661 1.00 97.19 205 ILE A CA 1
ATOM 1625 C C . ILE A 1 205 ? 4.106 16.586 9.140 1.00 97.19 205 ILE A C 1
ATOM 1627 O O . ILE A 1 205 ? 4.699 17.475 8.529 1.00 97.19 205 ILE A O 1
ATOM 1631 N N . LEU A 1 206 ? 2.791 16.665 9.370 1.00 96.94 206 LEU A N 1
ATOM 1632 C CA . LEU A 1 206 ? 1.950 17.748 8.846 1.00 96.94 206 LEU A CA 1
ATOM 1633 C C . LEU A 1 206 ? 1.837 18.942 9.801 1.00 96.94 206 LEU A C 1
ATOM 1635 O O . LEU A 1 206 ? 1.031 19.839 9.546 1.00 96.94 206 LEU A O 1
ATOM 1639 N N . ASN A 1 207 ? 2.608 18.981 10.893 1.00 96.25 207 ASN A N 1
ATOM 1640 C CA . ASN A 1 207 ? 2.549 20.041 11.907 1.00 96.25 207 ASN A CA 1
ATOM 1641 C C . ASN A 1 207 ? 1.106 20.324 12.384 1.00 96.25 207 ASN A C 1
ATOM 1643 O O . ASN A 1 207 ? 0.657 21.470 12.418 1.00 96.25 207 ASN A O 1
ATOM 1647 N N . ASN A 1 208 ? 0.359 19.268 12.714 1.00 95.38 208 ASN A N 1
ATOM 1648 C CA . ASN A 1 208 ? -1.063 19.273 13.091 1.00 95.38 208 ASN A CA 1
ATOM 1649 C C . ASN A 1 208 ? -2.054 19.770 12.014 1.00 95.38 208 ASN A C 1
ATOM 1651 O O . ASN A 1 208 ? -3.245 19.905 12.297 1.00 95.38 208 ASN A O 1
ATOM 1655 N N . ASN A 1 209 ? -1.631 19.991 10.765 1.00 96.69 209 ASN A N 1
ATOM 1656 C CA . ASN A 1 209 ? -2.534 20.321 9.656 1.00 96.69 209 ASN A CA 1
ATOM 1657 C C . ASN A 1 209 ? -3.211 19.067 9.067 1.00 96.69 209 ASN A C 1
ATOM 1659 O O . ASN A 1 209 ? -2.966 18.672 7.923 1.00 96.69 209 ASN A O 1
ATOM 1663 N N . ILE A 1 210 ? -4.099 18.470 9.858 1.00 96.00 210 ILE A N 1
ATOM 1664 C CA . ILE A 1 210 ? -4.811 17.211 9.573 1.00 96.00 210 ILE A CA 1
ATOM 1665 C C . ILE A 1 210 ? -6.068 17.370 8.699 1.00 96.00 210 ILE A C 1
ATOM 1667 O O . ILE A 1 210 ? -6.753 16.396 8.405 1.00 96.00 210 ILE A O 1
ATOM 1671 N N . THR A 1 211 ? -6.384 18.591 8.256 1.00 94.50 211 THR A N 1
ATOM 1672 C CA . THR A 1 211 ? -7.527 18.858 7.369 1.00 94.50 211 THR A CA 1
ATOM 1673 C C . THR A 1 211 ? -7.460 17.988 6.115 1.00 94.50 211 THR A C 1
ATOM 1675 O O . THR A 1 211 ? -6.416 17.943 5.471 1.00 94.50 211 THR A O 1
ATOM 1678 N N . GLY A 1 212 ? -8.573 17.353 5.740 1.00 92.44 212 GLY A N 1
ATOM 1679 C CA . GLY A 1 212 ? -8.677 16.507 4.544 1.00 92.44 212 GLY A CA 1
ATOM 1680 C C . GLY A 1 212 ? -8.341 15.030 4.771 1.00 92.44 212 GLY A C 1
ATOM 1681 O O . GLY A 1 212 ? -8.636 14.215 3.903 1.00 92.44 212 GLY A O 1
ATOM 1682 N N . LEU A 1 213 ? -7.779 14.671 5.931 1.00 97.81 213 LEU A N 1
ATOM 1683 C CA . LEU A 1 213 ? -7.594 13.276 6.332 1.00 97.81 213 LEU A CA 1
ATOM 1684 C C . LEU A 1 213 ? -8.865 12.724 7.002 1.00 97.81 213 LEU A C 1
ATOM 1686 O O . LEU A 1 213 ? -9.565 13.473 7.692 1.00 97.81 213 LEU A O 1
ATOM 1690 N N . PRO A 1 214 ? -9.167 11.427 6.829 1.00 97.25 214 PRO A N 1
ATOM 1691 C CA . PRO A 1 214 ? -10.304 10.790 7.472 1.00 97.25 214 PRO A CA 1
ATOM 1692 C C . PRO A 1 214 ? -10.011 10.508 8.954 1.00 97.25 214 PRO A C 1
ATOM 1694 O O . PRO A 1 214 ? -8.870 10.262 9.345 1.00 97.25 214 PRO A O 1
ATOM 1697 N N . VAL A 1 215 ? -11.064 10.538 9.771 1.00 96.62 215 VAL A N 1
ATOM 1698 C CA . VAL A 1 215 ? -11.016 10.238 11.209 1.00 96.62 215 VAL A CA 1
ATOM 1699 C C . VAL A 1 215 ? -11.673 8.887 11.440 1.00 96.62 215 VAL A C 1
ATOM 1701 O O . VAL A 1 215 ? -12.807 8.689 10.999 1.00 96.62 215 VAL A O 1
ATOM 1704 N N . ASN A 1 216 ? -10.979 7.982 12.124 1.00 95.31 216 ASN A N 1
ATOM 1705 C CA . ASN A 1 216 ? -11.471 6.638 12.412 1.00 95.31 216 ASN A CA 1
ATOM 1706 C C . ASN A 1 216 ? -12.483 6.610 13.577 1.00 95.31 216 ASN A C 1
ATOM 1708 O O . ASN A 1 216 ? -12.743 7.629 14.224 1.00 95.31 216 ASN A O 1
ATOM 1712 N N . ARG A 1 217 ? -13.022 5.424 13.892 1.00 93.69 217 ARG A N 1
ATOM 1713 C CA . ARG A 1 217 ? -13.975 5.214 15.006 1.00 93.69 217 ARG A CA 1
ATOM 1714 C C . ARG A 1 217 ? -13.464 5.645 16.387 1.00 93.69 217 ARG A C 1
ATOM 1716 O O . ARG A 1 217 ? -14.275 5.923 17.267 1.00 93.69 217 ARG A O 1
ATOM 1723 N N . ASN A 1 218 ? -12.147 5.737 16.567 1.00 91.12 218 ASN A N 1
ATOM 1724 C CA . ASN A 1 218 ? -11.497 6.139 17.816 1.00 91.12 218 ASN A CA 1
ATOM 1725 C C . ASN A 1 218 ? -11.140 7.635 17.859 1.00 91.12 218 ASN A C 1
ATOM 1727 O O . ASN A 1 218 ? -10.585 8.102 18.852 1.00 91.12 218 ASN A O 1
ATOM 1731 N N . GLY A 1 219 ? -11.463 8.410 16.818 1.00 94.19 219 GLY A N 1
ATOM 1732 C CA . GLY A 1 219 ? -11.108 9.829 16.748 1.00 94.19 219 GLY A CA 1
ATOM 1733 C C . GLY A 1 219 ? -9.663 10.093 16.308 1.00 94.19 219 GLY A C 1
ATOM 1734 O O . GLY A 1 219 ? -9.164 11.204 16.492 1.00 94.19 219 GLY A O 1
ATOM 1735 N N . GLU A 1 220 ? -8.994 9.094 15.737 1.00 94.94 220 GLU A N 1
ATOM 1736 C CA . GLU A 1 220 ? -7.595 9.136 15.308 1.00 94.94 220 GLU A CA 1
ATOM 1737 C C . GLU A 1 220 ? -7.482 9.193 13.780 1.00 94.94 220 GLU A C 1
ATOM 1739 O O . GLU A 1 220 ? -8.343 8.693 13.048 1.00 94.94 220 GLU A O 1
ATOM 1744 N N . TYR A 1 221 ? -6.390 9.775 13.288 1.00 97.06 221 TYR A N 1
ATOM 1745 C CA . TYR A 1 221 ? -6.037 9.746 11.868 1.00 97.06 221 TYR A CA 1
ATOM 1746 C C . TYR A 1 221 ? -5.108 8.570 11.590 1.00 97.06 221 TYR A C 1
ATOM 1748 O O . TYR A 1 221 ? -4.255 8.235 12.404 1.00 97.06 221 TYR A O 1
ATOM 1756 N N . ASN A 1 222 ? -5.218 7.955 10.422 1.00 97.75 222 ASN A N 1
ATOM 1757 C CA . ASN A 1 222 ? -4.171 7.076 9.917 1.00 97.75 222 ASN A CA 1
ATOM 1758 C C . ASN A 1 222 ? -4.249 6.984 8.397 1.00 97.75 222 ASN A C 1
ATOM 1760 O O . ASN A 1 222 ? -5.268 7.325 7.796 1.00 97.75 222 ASN A O 1
ATOM 1764 N N . SER A 1 223 ? -3.166 6.531 7.777 1.00 98.19 223 SER A N 1
ATOM 1765 C CA . SER A 1 223 ? -3.176 6.143 6.375 1.00 98.19 223 SER A CA 1
ATOM 1766 C C . SER A 1 223 ? -2.145 5.055 6.123 1.00 98.19 223 SER A C 1
ATOM 1768 O O . SER A 1 223 ? -0.956 5.255 6.348 1.00 98.19 223 SER A O 1
ATOM 1770 N N . MET A 1 224 ? -2.602 3.927 5.602 1.00 98.12 224 MET A N 1
ATOM 1771 C CA . MET A 1 224 ? -1.777 2.872 5.030 1.00 98.12 224 MET A CA 1
ATOM 1772 C C . MET A 1 224 ? -1.627 3.139 3.528 1.00 98.12 224 MET A C 1
ATOM 1774 O O . MET A 1 224 ? -2.627 3.335 2.846 1.00 98.12 224 MET A O 1
ATOM 1778 N N . ILE A 1 225 ? -0.406 3.200 3.007 1.00 98.75 225 ILE A N 1
ATOM 1779 C CA . ILE A 1 225 ? -0.097 3.431 1.588 1.00 98.75 225 ILE A CA 1
ATOM 1780 C C . ILE A 1 225 ? 0.620 2.190 1.076 1.00 98.75 225 ILE A C 1
ATOM 1782 O O . ILE A 1 225 ? 1.651 1.832 1.635 1.00 98.75 225 ILE A O 1
ATOM 1786 N N . ILE A 1 226 ? 0.062 1.540 0.055 1.00 98.62 226 ILE A N 1
ATOM 1787 C CA . ILE A 1 226 ? 0.546 0.270 -0.506 1.00 98.62 226 ILE A CA 1
ATOM 1788 C C . ILE A 1 226 ? 0.492 0.364 -2.044 1.00 98.62 226 ILE A C 1
ATOM 1790 O O . ILE A 1 226 ? -0.482 0.908 -2.574 1.00 98.62 226 ILE A O 1
ATOM 1794 N N . PRO A 1 227 ? 1.494 -0.131 -2.786 1.00 98.44 227 PRO A N 1
ATOM 1795 C CA . PRO A 1 227 ? 1.494 -0.117 -4.247 1.00 98.44 227 PRO A CA 1
ATOM 1796 C C . PRO A 1 227 ? 0.496 -1.116 -4.842 1.00 98.44 227 PRO A C 1
ATOM 1798 O O . PRO A 1 227 ? -0.076 -1.956 -4.144 1.00 98.44 227 PRO A O 1
ATOM 1801 N N . GLU A 1 228 ? 0.310 -1.065 -6.162 1.00 97.88 228 GLU A N 1
ATOM 1802 C CA . GLU A 1 228 ? -0.479 -2.070 -6.879 1.00 97.88 228 GLU A CA 1
ATOM 1803 C C . GLU A 1 228 ? 0.225 -3.429 -6.873 1.00 97.88 228 GLU A C 1
ATOM 1805 O O . GLU A 1 228 ? -0.428 -4.469 -6.837 1.00 97.88 228 GLU A O 1
ATOM 1810 N N . THR A 1 229 ? 1.559 -3.426 -6.855 1.00 96.81 229 THR A N 1
ATOM 1811 C CA . THR A 1 229 ? 2.381 -4.629 -6.763 1.00 96.81 229 THR A CA 1
ATOM 1812 C C . THR A 1 229 ? 3.783 -4.310 -6.247 1.00 96.81 229 THR A C 1
ATOM 1814 O O . THR A 1 229 ? 4.228 -3.166 -6.291 1.00 96.81 229 THR A O 1
ATO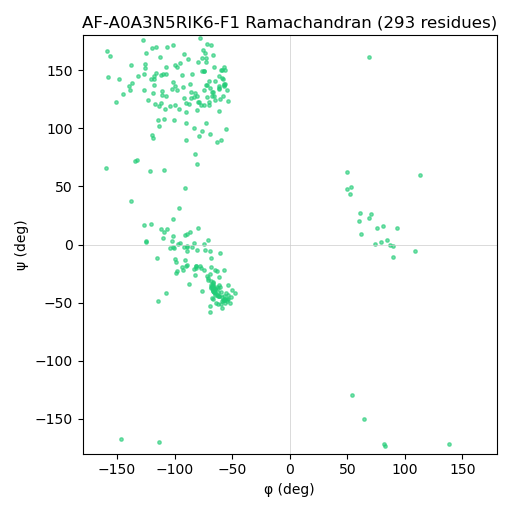M 1817 N N . GLU A 1 230 ? 4.519 -5.348 -5.857 1.00 95.31 230 GLU A N 1
ATOM 1818 C CA . GLU A 1 230 ? 5.980 -5.303 -5.717 1.00 95.31 230 GLU A CA 1
ATOM 1819 C C . GLU A 1 230 ? 6.707 -6.007 -6.877 1.00 95.31 230 GLU A C 1
ATOM 1821 O O . GLU A 1 230 ? 7.943 -6.029 -6.943 1.00 95.31 230 GLU A O 1
ATOM 1826 N N . SER A 1 231 ? 5.955 -6.599 -7.807 1.00 94.69 231 SER A N 1
ATOM 1827 C CA . SER A 1 231 ? 6.509 -7.270 -8.976 1.00 94.69 231 SER A CA 1
ATOM 1828 C C . SER A 1 231 ? 7.055 -6.266 -9.988 1.00 94.69 231 SER A C 1
ATOM 1830 O O . SER A 1 231 ? 6.424 -5.252 -10.285 1.00 94.69 231 SER A O 1
ATOM 1832 N N . ARG A 1 232 ? 8.231 -6.548 -10.556 1.00 91.31 232 ARG A N 1
ATOM 1833 C CA . ARG A 1 232 ? 8.881 -5.641 -11.514 1.00 91.31 232 ARG A CA 1
ATOM 1834 C C . ARG A 1 232 ? 9.708 -6.361 -12.557 1.00 91.31 232 ARG A C 1
ATOM 1836 O O . ARG A 1 232 ? 10.398 -7.341 -12.280 1.00 91.31 232 ARG A O 1
ATOM 1843 N N . GLU A 1 233 ? 9.651 -5.831 -13.769 1.00 91.25 233 GLU A N 1
ATOM 1844 C CA . GLU A 1 233 ? 10.497 -6.267 -14.868 1.00 91.25 233 GLU A CA 1
ATOM 1845 C C . GLU A 1 233 ? 11.860 -5.582 -14.784 1.00 91.25 233 GLU A C 1
ATOM 1847 O O . GLU A 1 233 ? 11.950 -4.358 -14.708 1.00 91.25 233 GLU A O 1
ATOM 1852 N N . VAL A 1 234 ? 12.929 -6.372 -14.814 1.00 86.88 234 VAL A N 1
ATOM 1853 C CA . VAL A 1 234 ? 14.301 -5.897 -14.623 1.00 86.88 234 VAL A CA 1
ATOM 1854 C C . VAL A 1 234 ? 15.155 -6.363 -15.784 1.00 86.88 234 VAL A C 1
ATOM 1856 O O . VAL A 1 234 ? 15.135 -7.538 -16.159 1.00 86.88 234 VAL A O 1
ATOM 1859 N N . ASP A 1 235 ? 15.931 -5.442 -16.341 1.00 85.88 235 ASP A N 1
ATOM 1860 C CA . ASP A 1 235 ? 16.903 -5.761 -17.375 1.00 85.88 235 ASP A CA 1
ATOM 1861 C C . ASP A 1 235 ? 18.172 -6.335 -16.727 1.00 85.88 235 ASP A C 1
ATOM 1863 O O . ASP A 1 235 ? 18.875 -5.659 -15.975 1.00 85.88 235 ASP A O 1
ATOM 1867 N N . VAL A 1 236 ? 18.469 -7.603 -17.018 1.00 83.31 236 VAL A N 1
ATOM 1868 C CA . VAL A 1 236 ? 19.667 -8.311 -16.549 1.00 83.31 236 VAL A CA 1
ATOM 1869 C C . VAL A 1 236 ? 20.516 -8.780 -17.735 1.00 83.31 236 VAL A C 1
ATOM 1871 O O . VAL A 1 236 ? 20.099 -8.743 -18.897 1.00 83.31 236 VAL A O 1
ATOM 1874 N N . ILE A 1 237 ? 21.742 -9.243 -17.468 1.00 80.50 237 ILE A N 1
ATOM 1875 C CA . ILE A 1 237 ? 22.575 -9.862 -18.510 1.00 80.50 237 ILE A CA 1
ATOM 1876 C C . ILE A 1 237 ? 21.849 -11.113 -19.023 1.00 80.50 237 ILE A C 1
ATOM 1878 O O . ILE A 1 237 ? 21.676 -12.078 -18.285 1.00 80.50 237 ILE A O 1
ATOM 1882 N N . GLY A 1 238 ? 21.447 -11.098 -20.295 1.00 81.62 238 GLY A N 1
ATOM 1883 C CA . GLY A 1 238 ? 20.712 -12.198 -20.931 1.00 81.62 238 GLY A CA 1
ATOM 1884 C C . GLY A 1 238 ? 19.243 -11.898 -21.236 1.00 81.62 238 GLY A C 1
ATOM 1885 O O . GLY A 1 238 ? 18.611 -12.702 -21.915 1.00 81.62 238 GLY A O 1
ATOM 1886 N N . GLY A 1 239 ? 18.719 -10.741 -20.817 1.00 85.31 239 GLY A N 1
ATOM 1887 C CA . GLY A 1 239 ? 17.379 -10.279 -21.176 1.00 85.31 239 GLY A CA 1
ATOM 1888 C C . GLY A 1 239 ? 16.625 -9.657 -20.006 1.00 85.31 239 GLY A C 1
ATOM 1889 O O . GLY A 1 239 ? 17.176 -9.433 -18.932 1.00 85.31 239 GLY A O 1
ATOM 1890 N N . ARG A 1 240 ? 15.343 -9.384 -20.233 1.00 87.19 240 ARG A N 1
ATOM 1891 C CA . ARG A 1 240 ? 14.424 -8.885 -19.211 1.00 87.19 240 ARG A CA 1
ATOM 1892 C C . ARG A 1 240 ? 13.824 -10.051 -18.432 1.00 87.19 240 ARG A C 1
ATOM 1894 O O . ARG A 1 240 ? 13.339 -11.000 -19.044 1.00 87.19 240 ARG A O 1
ATOM 1901 N N . VAL A 1 241 ? 13.853 -9.970 -17.107 1.00 90.25 241 VAL A N 1
ATOM 1902 C CA . VAL A 1 241 ? 13.288 -10.971 -16.190 1.00 90.25 241 VAL A CA 1
ATOM 1903 C C . VAL A 1 241 ? 12.229 -10.308 -15.317 1.00 90.25 241 VAL A C 1
ATOM 1905 O O . VAL A 1 241 ? 12.393 -9.158 -14.917 1.00 90.25 241 VAL A O 1
ATOM 1908 N N . LEU A 1 242 ? 11.148 -11.029 -15.023 1.00 92.62 242 LEU A N 1
ATOM 1909 C CA . LEU A 1 242 ? 10.150 -10.604 -14.049 1.00 92.62 242 LEU A CA 1
ATOM 1910 C C . LEU A 1 242 ? 10.577 -11.070 -12.652 1.00 92.62 242 LEU A C 1
ATOM 1912 O O . LEU A 1 242 ? 10.759 -12.263 -12.420 1.00 92.62 242 LEU A O 1
ATOM 1916 N N . PHE A 1 243 ? 10.754 -10.127 -11.730 1.00 91.81 243 PHE A N 1
ATOM 1917 C CA . PHE A 1 243 ? 10.845 -10.416 -10.304 1.00 91.81 243 PHE A CA 1
ATOM 1918 C C . PHE A 1 243 ? 9.439 -10.366 -9.723 1.00 91.81 243 PHE A C 1
ATOM 1920 O O . PHE A 1 243 ? 8.825 -9.303 -9.705 1.00 91.81 243 PHE A O 1
ATOM 1927 N N . GLU A 1 244 ? 8.948 -11.513 -9.269 1.00 93.56 244 GLU A N 1
ATOM 1928 C CA . GLU A 1 244 ? 7.578 -11.695 -8.794 1.00 93.56 244 GLU A CA 1
ATOM 1929 C C . GLU A 1 244 ? 7.512 -11.559 -7.270 1.00 93.56 244 GLU A C 1
ATOM 1931 O O . GLU A 1 244 ? 8.116 -12.350 -6.540 1.00 93.56 244 GLU A O 1
ATOM 19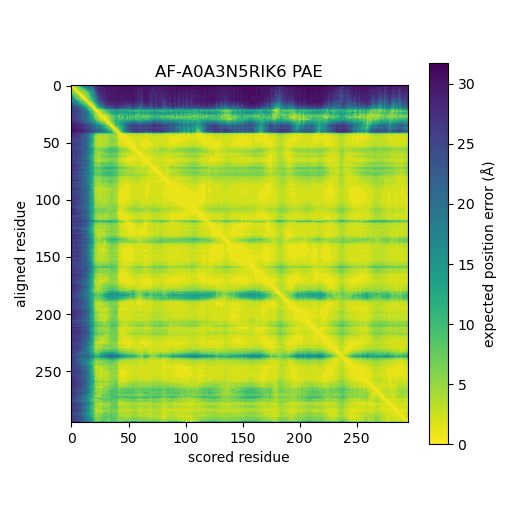36 N N . LEU A 1 245 ? 6.790 -10.544 -6.793 1.00 94.50 245 LEU A N 1
ATOM 1937 C CA . LEU A 1 245 ? 6.544 -10.266 -5.379 1.00 94.50 245 LEU A CA 1
ATOM 1938 C C . LEU A 1 245 ? 5.095 -9.814 -5.171 1.00 94.50 245 LEU A C 1
ATOM 1940 O O . LEU A 1 245 ? 4.581 -8.976 -5.915 1.00 94.50 245 LEU A O 1
ATOM 1944 N N . SER A 1 246 ? 4.470 -10.343 -4.125 1.00 95.94 246 SER A N 1
ATOM 1945 C CA . SER A 1 246 ? 3.124 -9.981 -3.695 1.00 95.94 246 SER A CA 1
ATOM 1946 C C . SER A 1 246 ? 3.154 -8.960 -2.562 1.00 95.94 246 SER A C 1
ATOM 1948 O O . SER A 1 246 ? 4.068 -8.945 -1.735 1.00 95.94 246 SER A O 1
ATOM 1950 N N . ILE A 1 247 ? 2.096 -8.155 -2.478 1.00 97.56 247 ILE A N 1
ATOM 1951 C CA . ILE A 1 247 ? 1.885 -7.150 -1.426 1.00 97.56 247 ILE A CA 1
ATOM 1952 C C . ILE A 1 247 ? 1.239 -7.721 -0.153 1.00 97.56 247 ILE A C 1
ATOM 1954 O O . ILE A 1 247 ? 1.055 -6.995 0.822 1.00 97.56 247 ILE A O 1
ATOM 1958 N N . ASN A 1 248 ? 0.897 -9.014 -0.131 1.00 98.00 248 ASN A N 1
ATOM 1959 C CA . ASN A 1 248 ? 0.242 -9.669 1.009 1.00 98.00 248 ASN A CA 1
ATOM 1960 C C . ASN A 1 248 ? 0.983 -9.435 2.333 1.00 98.00 248 ASN A C 1
ATOM 1962 O O . ASN A 1 248 ? 0.373 -8.992 3.306 1.00 98.00 248 ASN A O 1
ATOM 1966 N N . GLY A 1 249 ? 2.296 -9.676 2.361 1.00 96.19 249 GLY A N 1
ATOM 1967 C CA . GLY A 1 249 ? 3.122 -9.438 3.544 1.00 96.19 249 GLY A CA 1
ATOM 1968 C C . GLY A 1 249 ? 3.176 -7.972 3.985 1.00 96.19 249 GLY A C 1
ATOM 1969 O O . GLY A 1 249 ? 3.132 -7.698 5.182 1.00 96.19 249 GLY A O 1
ATOM 1970 N N . LEU A 1 250 ? 3.211 -7.023 3.041 1.00 96.56 250 LEU A N 1
ATOM 1971 C CA . LEU A 1 250 ? 3.188 -5.584 3.343 1.00 96.56 250 LEU A CA 1
ATOM 1972 C C . LEU A 1 250 ? 1.867 -5.176 3.996 1.00 96.56 250 LEU A C 1
ATOM 1974 O O . LEU A 1 250 ? 1.862 -4.427 4.974 1.00 96.56 250 LEU A O 1
ATOM 1978 N N . LEU A 1 251 ? 0.753 -5.703 3.486 1.00 98.12 251 LEU A N 1
ATOM 1979 C CA . LEU A 1 251 ? -0.575 -5.445 4.030 1.00 98.12 251 LEU A CA 1
ATOM 1980 C C . LEU A 1 251 ? -0.716 -5.983 5.453 1.00 98.12 251 LEU A C 1
ATOM 1982 O O . LEU A 1 251 ? -1.123 -5.240 6.347 1.00 98.12 251 LEU A O 1
ATOM 1986 N N . VAL A 1 252 ? -0.356 -7.248 5.695 1.00 97.62 252 VAL A N 1
ATOM 1987 C CA . VAL A 1 252 ? -0.484 -7.820 7.044 1.00 97.62 252 VAL A CA 1
ATOM 1988 C C . VAL A 1 252 ? 0.478 -7.170 8.039 1.00 97.62 252 VAL A C 1
ATOM 1990 O O . VAL A 1 252 ? 0.079 -6.925 9.175 1.00 97.62 252 VAL A O 1
ATOM 1993 N N . ALA A 1 253 ? 1.695 -6.804 7.623 1.00 95.94 253 ALA A N 1
ATOM 1994 C CA . ALA A 1 253 ? 2.639 -6.086 8.478 1.00 95.94 253 ALA A CA 1
ATOM 1995 C C . ALA A 1 253 ? 2.144 -4.670 8.810 1.00 95.94 253 ALA A C 1
ATOM 1997 O O . ALA A 1 253 ? 2.221 -4.245 9.957 1.00 95.94 253 ALA A O 1
ATOM 1998 N N . SER A 1 254 ? 1.548 -3.963 7.850 1.00 96.31 254 SER A N 1
ATOM 1999 C CA . SER A 1 254 ? 0.997 -2.623 8.080 1.00 96.31 254 SER A CA 1
ATOM 2000 C C . SER A 1 254 ? -0.236 -2.641 8.999 1.00 96.31 254 SER A C 1
ATOM 2002 O O . SER A 1 254 ? -0.370 -1.785 9.876 1.00 96.31 254 SER A O 1
ATOM 2004 N N . VAL A 1 255 ? -1.110 -3.649 8.885 1.00 96.75 255 VAL A N 1
ATOM 2005 C CA . VAL A 1 255 ? -2.201 -3.863 9.858 1.00 96.75 255 VAL A CA 1
ATOM 2006 C C . VAL A 1 255 ? -1.642 -4.246 11.232 1.00 96.75 255 VAL A C 1
ATOM 2008 O O . VAL A 1 255 ? -2.131 -3.765 12.251 1.00 96.75 255 VAL A O 1
ATOM 2011 N N . ALA A 1 256 ? -0.581 -5.052 11.293 1.00 94.62 256 ALA A N 1
ATOM 2012 C CA . ALA A 1 256 ? 0.104 -5.350 12.547 1.00 94.62 256 ALA A CA 1
ATOM 2013 C C . ALA A 1 256 ? 0.725 -4.090 13.184 1.00 94.62 256 ALA A C 1
ATOM 2015 O O . ALA A 1 256 ? 0.636 -3.922 14.402 1.00 94.62 256 ALA A O 1
ATOM 2016 N N . SER A 1 257 ? 1.260 -3.155 12.391 1.00 93.44 257 SER A N 1
ATOM 2017 C CA . SER A 1 257 ? 1.685 -1.836 12.879 1.00 93.44 257 SER A CA 1
ATOM 2018 C C . SER A 1 257 ? 0.521 -1.028 13.452 1.00 93.44 257 SER A C 1
ATOM 2020 O O . SER A 1 257 ? 0.681 -0.418 14.509 1.00 93.44 257 SER A O 1
ATOM 2022 N N . HIS A 1 258 ? -0.658 -1.054 12.818 1.00 92.50 258 HIS A N 1
ATOM 2023 C CA . HIS A 1 258 ? -1.872 -0.443 13.377 1.00 92.50 258 HIS A CA 1
ATOM 2024 C C . HIS A 1 258 ? -2.269 -1.069 14.724 1.00 92.50 258 HIS A C 1
ATOM 2026 O O . HIS A 1 258 ? -2.684 -0.363 15.639 1.00 92.50 258 HIS A O 1
ATOM 2032 N N . LEU A 1 259 ? -2.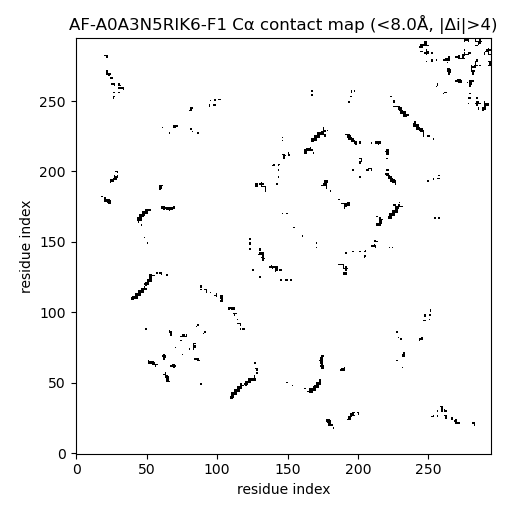077 -2.381 14.878 1.00 91.25 259 LEU A N 1
ATOM 2033 C CA . LEU A 1 259 ? -2.280 -3.105 16.137 1.00 91.25 259 LEU A CA 1
ATOM 2034 C C . LEU A 1 259 ? -1.184 -2.852 17.189 1.00 91.25 259 LEU A C 1
ATOM 2036 O O . LEU A 1 259 ? -1.303 -3.321 18.321 1.00 91.25 259 LEU A O 1
ATOM 2040 N N . GLY A 1 260 ? -0.134 -2.103 16.846 1.00 89.19 260 GLY A N 1
ATOM 2041 C CA . GLY A 1 260 ? 0.930 -1.698 17.765 1.00 89.19 260 GLY A CA 1
ATOM 2042 C C . GLY A 1 260 ? 2.140 -2.628 17.794 1.00 89.19 260 GLY A C 1
ATOM 2043 O O . GLY A 1 260 ? 2.958 -2.523 18.711 1.00 89.19 260 GLY A O 1
ATOM 2044 N N . LEU A 1 261 ? 2.281 -3.536 16.823 1.00 90.38 261 LEU A N 1
ATOM 2045 C CA . LEU A 1 261 ? 3.493 -4.342 16.700 1.00 90.38 261 LEU A CA 1
ATOM 2046 C C . LEU A 1 261 ? 4.640 -3.473 16.143 1.00 90.38 261 LEU A C 1
ATOM 2048 O O . LEU A 1 261 ? 4.438 -2.747 15.166 1.00 90.38 261 LEU A O 1
ATOM 2052 N N . PRO A 1 262 ? 5.840 -3.529 16.751 1.00 88.81 262 PRO A N 1
ATOM 2053 C CA . PRO A 1 262 ? 6.996 -2.782 16.274 1.00 88.81 262 PRO A CA 1
ATOM 2054 C C . PRO A 1 262 ? 7.659 -3.484 15.087 1.00 88.81 262 PRO A C 1
ATOM 2056 O O . PRO A 1 262 ? 7.575 -4.706 14.962 1.00 88.81 262 PRO A O 1
ATOM 2059 N N . ASP A 1 263 ? 8.399 -2.721 14.286 1.00 85.81 263 ASP A N 1
ATOM 2060 C CA . ASP A 1 263 ? 9.333 -3.275 13.307 1.00 85.81 263 ASP A CA 1
ATOM 2061 C C . ASP A 1 263 ? 10.424 -4.096 14.026 1.00 85.81 263 ASP A C 1
ATOM 2063 O O . ASP A 1 263 ? 10.977 -3.676 15.047 1.00 85.81 263 ASP A O 1
ATOM 2067 N N . LEU A 1 264 ? 10.719 -5.293 13.511 1.00 88.44 264 LEU A N 1
ATOM 2068 C CA . LEU A 1 264 ? 11.663 -6.264 14.090 1.00 88.44 264 LEU A CA 1
ATOM 2069 C C . LEU A 1 264 ? 12.928 -6.450 13.238 1.00 88.44 264 LEU A C 1
ATOM 2071 O O . LEU A 1 264 ? 13.699 -7.376 13.475 1.00 88.44 264 LEU A O 1
ATOM 2075 N N . PHE A 1 265 ? 13.161 -5.556 12.276 1.00 83.12 265 PHE A N 1
ATOM 2076 C CA . PHE A 1 265 ? 14.423 -5.394 11.549 1.00 83.12 265 PHE A CA 1
ATOM 2077 C C . PHE A 1 265 ? 15.145 -4.119 12.020 1.00 83.12 265 PHE A C 1
ATOM 2079 O O . PHE A 1 265 ? 14.588 -3.296 12.747 1.00 83.12 265 PHE A O 1
ATOM 2086 N N . ASN A 1 266 ? 16.402 -3.928 11.619 1.00 82.75 266 ASN A N 1
ATOM 2087 C CA . ASN A 1 266 ? 17.106 -2.678 11.883 1.00 82.75 266 ASN A CA 1
ATOM 2088 C C . ASN A 1 266 ? 16.544 -1.568 10.976 1.00 82.75 266 ASN A C 1
ATOM 2090 O O . ASN A 1 266 ? 16.872 -1.511 9.794 1.00 82.75 266 ASN A O 1
ATOM 2094 N N . THR A 1 267 ? 15.736 -0.667 11.533 1.00 79.44 267 THR A N 1
ATOM 2095 C CA . THR A 1 267 ? 15.042 0.405 10.794 1.00 79.44 267 THR A CA 1
ATOM 2096 C C . THR A 1 267 ? 15.961 1.489 10.222 1.00 79.44 267 THR A C 1
ATOM 2098 O O . THR A 1 267 ? 15.504 2.316 9.439 1.00 79.44 267 THR A O 1
ATOM 2101 N N . GLU A 1 268 ? 17.238 1.528 10.612 1.00 77.50 268 GLU A N 1
ATOM 2102 C CA . GLU A 1 268 ? 18.234 2.451 10.043 1.00 77.50 268 GLU A CA 1
ATOM 2103 C C . GLU A 1 268 ? 18.916 1.863 8.802 1.00 77.50 268 GLU A C 1
ATOM 2105 O O . GLU A 1 268 ? 19.275 2.595 7.885 1.00 77.50 268 GLU A O 1
ATOM 2110 N N . THR A 1 269 ? 19.113 0.542 8.770 1.00 75.62 269 THR A N 1
ATOM 2111 C CA . THR A 1 269 ? 19.904 -0.144 7.730 1.00 75.62 269 THR A CA 1
ATOM 2112 C C . THR A 1 269 ? 19.089 -1.091 6.853 1.00 75.62 269 THR A C 1
ATOM 2114 O O . THR A 1 269 ? 19.612 -1.589 5.858 1.00 75.62 269 THR A O 1
ATOM 2117 N N . GLY A 1 270 ? 17.847 -1.402 7.230 1.00 77.75 270 GLY A N 1
ATOM 2118 C CA . GLY A 1 270 ? 17.013 -2.400 6.558 1.00 77.75 270 GLY A CA 1
ATOM 2119 C C . GLY A 1 270 ? 17.424 -3.854 6.819 1.00 77.75 270 GLY A C 1
ATOM 2120 O O . GLY A 1 270 ? 16.828 -4.789 6.276 1.00 77.75 270 GLY A O 1
ATOM 2121 N N . LEU A 1 271 ? 18.467 -4.080 7.628 1.00 82.44 271 LEU A N 1
ATOM 2122 C CA . LEU A 1 271 ? 18.987 -5.419 7.883 1.00 82.44 271 LEU A CA 1
ATOM 2123 C C . LEU A 1 271 ? 18.033 -6.216 8.770 1.00 82.44 271 LEU A C 1
ATOM 2125 O O . LEU A 1 271 ? 17.666 -5.797 9.867 1.00 82.44 271 LEU A O 1
ATOM 2129 N N . SER A 1 272 ? 17.687 -7.404 8.285 1.00 85.25 272 SER A N 1
ATOM 2130 C CA . SER A 1 272 ? 16.909 -8.397 9.017 1.00 85.25 272 SER A CA 1
ATOM 2131 C C . SER A 1 272 ? 17.586 -8.777 10.334 1.00 85.25 272 SER A C 1
ATOM 2133 O O . SER A 1 272 ? 18.807 -8.960 10.373 1.00 85.25 272 SER A O 1
ATOM 2135 N N . ALA A 1 273 ? 16.798 -8.915 11.399 1.00 85.81 273 ALA A N 1
ATOM 2136 C CA . ALA A 1 273 ? 17.281 -9.345 12.707 1.00 85.81 273 ALA A CA 1
ATOM 2137 C C . ALA A 1 273 ? 16.703 -10.707 13.098 1.00 85.81 273 ALA A C 1
ATOM 2139 O O . ALA A 1 273 ? 17.458 -11.605 13.475 1.00 85.81 273 ALA A O 1
ATOM 2140 N N . ILE A 1 274 ? 15.386 -10.884 12.976 1.00 87.81 274 ILE A N 1
ATOM 2141 C CA . ILE A 1 274 ? 14.709 -12.146 13.312 1.00 87.81 274 ILE A CA 1
ATOM 2142 C C . ILE A 1 274 ? 14.364 -12.982 12.076 1.00 87.81 274 ILE A C 1
ATOM 2144 O O . ILE A 1 274 ? 13.871 -14.102 12.210 1.00 87.81 274 ILE A O 1
ATOM 2148 N N . GLY A 1 275 ? 14.653 -12.485 10.872 1.00 88.12 275 GLY A N 1
ATOM 2149 C CA . GLY A 1 275 ? 14.477 -13.242 9.639 1.00 88.12 275 GLY A CA 1
ATOM 2150 C C . GLY A 1 275 ? 13.017 -13.570 9.358 1.00 88.12 275 GLY A C 1
ATOM 2151 O O . GLY A 1 275 ? 12.095 -12.880 9.772 1.00 88.12 275 GLY A O 1
ATOM 2152 N N . ARG A 1 276 ? 12.798 -14.694 8.679 1.00 89.56 276 ARG A N 1
ATOM 2153 C CA . ARG A 1 276 ? 11.462 -15.163 8.278 1.00 89.56 276 ARG A CA 1
ATOM 2154 C C . ARG A 1 276 ? 10.586 -15.668 9.434 1.00 89.56 276 ARG A C 1
ATOM 2156 O O . ARG A 1 276 ? 9.510 -16.190 9.176 1.00 89.56 276 ARG A O 1
ATOM 2163 N N . PHE A 1 277 ? 11.050 -15.574 10.681 1.00 89.19 277 PHE A N 1
ATOM 2164 C CA . PHE A 1 277 ? 10.365 -16.146 11.842 1.00 89.19 277 PHE A CA 1
ATOM 2165 C C . PHE A 1 277 ? 9.350 -15.206 12.494 1.00 89.19 277 PHE A C 1
ATOM 2167 O O . PHE A 1 277 ? 8.515 -15.681 13.256 1.00 89.19 277 PHE A O 1
ATOM 2174 N N . GLY A 1 278 ? 9.403 -13.901 12.227 1.00 91.00 278 GLY A N 1
ATOM 2175 C CA . GLY A 1 278 ? 8.413 -12.968 12.758 1.00 91.00 278 GLY A CA 1
ATOM 2176 C C . GLY A 1 278 ? 8.001 -11.946 11.722 1.00 91.00 278 GLY A C 1
ATOM 2177 O O . GLY A 1 278 ? 8.855 -11.352 11.073 1.00 91.00 278 GLY A O 1
ATOM 2178 N N . LEU A 1 279 ? 6.686 -11.755 11.598 1.00 93.19 279 LEU A N 1
ATOM 2179 C CA . LEU A 1 279 ? 6.045 -10.963 10.548 1.00 93.19 279 LEU A CA 1
ATOM 2180 C C . LEU A 1 279 ? 6.695 -9.594 10.332 1.00 93.19 279 LEU A C 1
ATOM 2182 O O . LEU A 1 279 ? 6.879 -9.185 9.196 1.00 93.19 279 LEU A O 1
ATOM 2186 N N . MET A 1 280 ? 7.051 -8.907 11.415 1.00 93.00 280 MET A N 1
ATOM 2187 C CA . MET A 1 280 ? 7.527 -7.524 11.368 1.00 93.00 280 MET A CA 1
ATOM 2188 C C . MET A 1 280 ? 8.999 -7.377 10.949 1.00 93.00 280 MET A C 1
ATOM 2190 O O . MET A 1 280 ? 9.594 -6.324 11.154 1.00 93.00 280 MET A O 1
ATOM 2194 N N . ASP A 1 281 ? 9.621 -8.420 10.400 1.00 91.62 281 ASP A N 1
ATOM 2195 C CA . ASP A 1 281 ? 10.954 -8.367 9.798 1.00 91.62 281 ASP A CA 1
ATOM 2196 C C . ASP A 1 281 ? 10.852 -8.321 8.266 1.00 91.62 281 ASP A C 1
ATOM 2198 O O . ASP A 1 281 ? 10.058 -9.043 7.661 1.00 91.62 281 ASP A O 1
ATOM 2202 N N . GLY A 1 282 ? 11.700 -7.519 7.618 1.00 85.38 282 GLY A N 1
ATOM 2203 C CA . GLY A 1 282 ? 11.745 -7.387 6.159 1.00 85.38 282 GLY A CA 1
ATOM 2204 C C . GLY A 1 282 ? 11.806 -8.718 5.400 1.00 85.38 282 GLY A C 1
ATOM 2205 O O . GLY A 1 282 ? 11.140 -8.889 4.378 1.00 85.38 282 GLY A O 1
ATOM 2206 N N . GLN A 1 283 ? 12.555 -9.704 5.909 1.00 88.38 283 GLN A N 1
ATOM 2207 C CA . GLN A 1 283 ? 12.616 -11.025 5.271 1.00 88.38 283 GLN A CA 1
ATOM 2208 C C . GLN A 1 283 ? 11.324 -11.830 5.427 1.00 88.38 283 GLN A C 1
ATOM 2210 O O . GLN A 1 283 ? 11.046 -12.680 4.579 1.00 88.38 283 GLN A O 1
ATOM 2215 N N . ALA A 1 284 ? 10.568 -11.609 6.503 1.00 91.81 284 ALA A N 1
ATOM 2216 C CA . ALA A 1 284 ? 9.282 -12.253 6.740 1.00 91.81 284 ALA A CA 1
ATOM 2217 C C . ALA A 1 284 ? 8.172 -11.640 5.884 1.00 91.81 284 ALA A C 1
ATOM 2219 O O . ALA A 1 284 ? 7.379 -12.386 5.314 1.00 91.81 284 ALA A O 1
ATOM 2220 N N . ILE A 1 285 ? 8.168 -10.311 5.732 1.00 92.50 285 ILE A N 1
ATOM 2221 C CA . ILE A 1 285 ? 7.245 -9.579 4.848 1.00 92.50 285 ILE A CA 1
ATOM 2222 C C . ILE A 1 285 ? 7.301 -10.149 3.429 1.00 92.50 285 ILE A C 1
ATOM 2224 O O . ILE A 1 285 ? 6.268 -10.406 2.824 1.00 92.50 285 ILE A O 1
ATOM 2228 N N . PHE A 1 286 ? 8.500 -10.434 2.920 1.00 91.69 286 PHE A N 1
ATOM 2229 C CA . PHE A 1 286 ? 8.692 -11.010 1.585 1.00 91.69 286 PHE A CA 1
ATOM 2230 C C . PHE A 1 286 ? 8.983 -12.519 1.597 1.00 91.69 286 PHE A C 1
ATOM 2232 O O . PHE A 1 286 ? 9.522 -1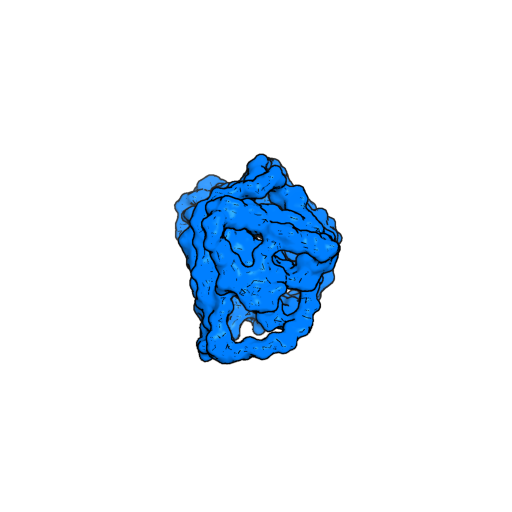3.068 0.628 1.00 91.69 286 PHE A O 1
ATOM 2239 N N . ALA A 1 287 ? 8.609 -13.235 2.664 1.00 91.00 287 ALA A N 1
ATOM 2240 C CA . ALA A 1 287 ? 8.757 -14.686 2.715 1.00 91.00 287 ALA A CA 1
ATOM 2241 C C . ALA A 1 287 ? 7.990 -15.343 1.554 1.00 91.00 287 ALA A C 1
ATOM 2243 O O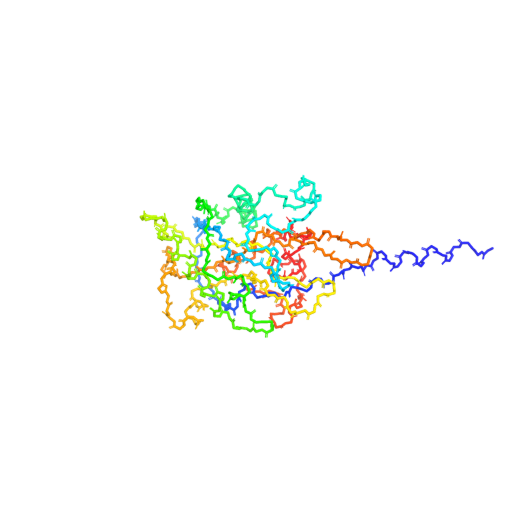 . ALA A 1 287 ? 6.816 -15.062 1.317 1.00 91.00 287 ALA A O 1
ATOM 2244 N N . TYR A 1 288 ? 8.691 -16.196 0.797 1.00 91.50 288 TYR A N 1
ATOM 2245 C CA . TYR A 1 288 ? 8.173 -16.825 -0.426 1.00 91.50 288 TYR A CA 1
ATOM 2246 C C . TYR A 1 288 ? 7.600 -15.809 -1.434 1.00 91.50 288 TYR A C 1
ATOM 2248 O O . TYR A 1 288 ? 6.520 -16.001 -1.987 1.00 91.50 288 TYR A O 1
ATOM 2256 N N . GLY A 1 289 ? 8.309 -14.696 -1.645 1.00 90.19 289 GLY A N 1
ATOM 2257 C CA . GLY A 1 289 ? 7.859 -13.627 -2.540 1.00 90.19 289 GLY A CA 1
ATOM 2258 C C . GLY A 1 289 ? 6.670 -12.845 -1.984 1.00 90.19 289 GLY A C 1
ATOM 2259 O O . GLY A 1 289 ? 5.861 -12.336 -2.745 1.00 90.19 289 GLY A O 1
ATOM 2260 N N . GLY A 1 290 ? 6.516 -12.804 -0.658 1.00 91.31 290 GLY A N 1
ATOM 2261 C CA . GLY A 1 290 ? 5.423 -12.111 0.031 1.00 91.31 290 GLY A CA 1
ATOM 2262 C C . GLY A 1 290 ? 4.099 -12.871 0.055 1.00 91.31 290 GLY A C 1
ATOM 2263 O O . GLY A 1 290 ? 3.128 -12.365 0.603 1.00 91.31 290 GLY A O 1
ATOM 2264 N N . THR A 1 291 ? 4.047 -14.086 -0.501 1.00 93.44 291 THR A N 1
ATOM 2265 C CA . THR A 1 291 ? 2.813 -14.885 -0.596 1.00 93.44 291 THR A CA 1
ATOM 2266 C C . THR A 1 291 ? 2.474 -15.653 0.680 1.00 93.44 291 THR A C 1
ATOM 2268 O O . THR A 1 291 ? 1.299 -15.909 0.934 1.00 93.44 291 THR A O 1
ATOM 2271 N N . TYR A 1 292 ? 3.482 -15.984 1.496 1.00 90.50 292 TYR A N 1
ATOM 2272 C CA . TYR A 1 292 ? 3.330 -16.745 2.741 1.00 90.50 292 TYR A CA 1
ATOM 2273 C C . TYR A 1 292 ? 4.128 -16.088 3.880 1.00 90.50 292 TYR A C 1
ATOM 2275 O O . TYR A 1 292 ? 5.178 -16.614 4.275 1.00 90.50 292 TYR A O 1
ATOM 2283 N N . PRO A 1 293 ? 3.677 -14.927 4.397 1.00 91.94 293 PRO A N 1
ATOM 2284 C CA . PRO A 1 293 ? 4.196 -14.385 5.649 1.00 91.94 293 PRO A CA 1
ATOM 2285 C C . PRO A 1 293 ? 4.017 -15.401 6.797 1.00 91.94 293 PRO A C 1
ATOM 2287 O O . PRO A 1 293 ? 3.111 -16.234 6.739 1.00 91.94 293 PRO A O 1
ATOM 2290 N N . PRO A 1 294 ? 4.871 -15.367 7.835 1.00 91.69 294 PRO A N 1
ATOM 2291 C CA . PRO A 1 294 ? 4.808 -16.328 8.936 1.00 91.69 294 PRO A CA 1
ATOM 2292 C C . PRO A 1 294 ? 3.504 -16.195 9.733 1.00 91.69 294 PRO A C 1
ATOM 2294 O O . PRO A 1 294 ? 3.054 -15.079 9.989 1.00 91.69 294 PRO A O 1
ATOM 2297 N N . GLU A 1 295 ? 2.936 -17.333 10.138 1.00 85.88 295 GLU A N 1
ATOM 2298 C CA . GLU A 1 295 ? 1.708 -17.463 10.942 1.00 85.88 295 GLU A CA 1
ATOM 2299 C C . GLU A 1 295 ? 1.991 -17.895 12.386 1.00 85.88 295 GLU A C 1
ATOM 2301 O O . GLU A 1 295 ? 2.906 -18.731 12.585 1.00 85.88 295 GLU A O 1
#

Secondary structure (DSSP, 8-state):
---SSSHHHHHTSSS-------B---SSSS---------TTPEEEEEEEEEEPPP---TTSSSSSSTT-S--GGGGT-SSSSSPSP-SHHHHHHHHHHHHHHHHHHTTSSSEEEEEEEEEEEE-SS-HHHHSPPTT----HHHHHHHHHHHHHHHHHSTT--GGG-SEEEEEEEEE-S-BPPTT--S---PPPPEEE-HHHHHHHTTT--TTS-B-TTS-B-EEEEEEES-EEEEETTEEEEE---SHHHHHHHHHHHTTPPP-S-TTT---SSGGGSTTSHHHHTTTTTTS---